Protein AF-A0A9Q1QSM4-F1 (afdb_monomer)

Radius of gyration: 19.06 Å; Cα contacts (8 Å, |Δi|>4): 298; chains: 1; bounding box: 47×52×55 Å

Solvent-accessible surface area (backbone atoms only — not comparable to full-atom values): 12865 Å² total; per-residue (Å²): 143,87,90,77,78,53,50,61,58,52,50,54,54,51,49,56,54,36,60,77,64,76,45,78,84,79,81,58,68,63,63,53,73,78,41,93,61,53,67,45,78,50,71,50,64,59,55,24,78,86,30,80,85,77,50,76,52,53,42,50,31,36,41,34,24,39,50,38,66,69,60,21,56,62,50,44,55,58,40,76,40,43,56,60,51,44,74,64,47,97,62,63,73,89,58,46,62,92,78,59,73,59,48,58,62,40,30,24,41,69,74,48,71,43,66,77,58,71,73,81,74,74,44,61,52,72,39,62,77,54,63,69,45,29,73,76,50,46,45,34,33,41,33,28,50,57,52,42,55,48,45,41,65,72,45,50,46,62,48,41,71,73,74,48,94,70,85,86,80,53,67,67,61,56,51,49,48,55,51,50,22,62,53,36,68,61,46,57,70,50,75,43,70,46,98,87,71,49,80,50,35,49,56,72,76,41,49,90,54,27,63,66,54,52,52,65,65,20,104

pLDDT: mean 81.02, std 12.75, range [33.75, 96.06]

Structure (mmCIF, N/CA/C/O backbone):
data_AF-A0A9Q1QSM4-F1
#
_entry.id   AF-A0A9Q1QSM4-F1
#
loop_
_atom_site.group_PDB
_atom_site.id
_atom_site.type_symbol
_atom_site.label_atom_id
_atom_site.label_alt_id
_atom_site.label_comp_id
_atom_site.label_asym_id
_atom_site.label_entity_id
_atom_site.label_seq_id
_atom_site.pdbx_PDB_ins_code
_atom_site.Cartn_x
_atom_site.Cartn_y
_atom_site.Cartn_z
_atom_site.occupancy
_atom_site.B_iso_or_equiv
_atom_site.auth_seq_id
_atom_site.auth_comp_id
_atom_site.auth_asym_id
_atom_site.auth_atom_id
_atom_site.pdbx_PDB_model_num
ATOM 1 N N . MET A 1 1 ? 12.222 35.326 17.009 1.00 33.75 1 MET A N 1
ATOM 2 C CA . MET A 1 1 ? 12.119 34.373 15.880 1.00 33.75 1 MET A CA 1
ATOM 3 C C . MET A 1 1 ? 12.080 32.956 16.426 1.00 33.75 1 MET A C 1
ATOM 5 O O . MET A 1 1 ? 13.125 32.443 16.785 1.00 33.75 1 MET A O 1
ATOM 9 N N . ASN A 1 2 ? 10.901 32.361 16.608 1.00 52.41 2 ASN A N 1
ATOM 10 C CA . ASN A 1 2 ? 10.740 30.919 16.843 1.00 52.41 2 ASN A CA 1
ATOM 11 C C . ASN A 1 2 ? 9.250 30.629 17.012 1.00 52.41 2 ASN A C 1
ATOM 13 O O . ASN A 1 2 ? 8.694 31.035 18.028 1.00 52.41 2 ASN A O 1
ATOM 17 N N . LYS A 1 3 ? 8.628 29.965 16.030 1.00 38.91 3 LYS A N 1
ATOM 18 C CA . LYS A 1 3 ? 7.393 29.162 16.154 1.00 38.91 3 LYS A CA 1
ATOM 19 C C . LYS A 1 3 ? 6.892 28.803 14.756 1.00 38.91 3 LYS A C 1
ATOM 21 O O . LYS A 1 3 ? 6.024 29.468 14.225 1.00 38.91 3 LYS A O 1
ATOM 26 N N . LEU A 1 4 ? 7.494 27.770 14.183 1.00 44.34 4 LEU A N 1
ATOM 27 C CA . LEU A 1 4 ? 6.869 26.769 13.316 1.00 44.34 4 LEU A CA 1
ATOM 28 C C . LEU A 1 4 ? 7.942 25.682 13.191 1.00 44.34 4 LEU A C 1
ATOM 30 O O . LEU A 1 4 ? 8.761 25.680 12.281 1.00 44.34 4 LEU A O 1
ATOM 34 N N . GLN A 1 5 ? 8.048 24.823 14.210 1.00 54.34 5 GLN A N 1
ATOM 35 C CA . GLN A 1 5 ? 8.772 23.568 14.005 1.00 54.34 5 GLN A CA 1
ATOM 36 C C . GLN A 1 5 ? 7.974 22.799 12.959 1.00 54.34 5 GLN A C 1
ATOM 38 O O . GLN A 1 5 ? 6.771 22.625 13.179 1.00 54.34 5 GLN A O 1
ATOM 43 N N . SER A 1 6 ? 8.624 22.397 11.862 1.00 69.38 6 SER A N 1
ATOM 44 C CA . SER A 1 6 ? 7.992 21.608 10.800 1.00 69.38 6 SER A CA 1
ATOM 45 C C . SER A 1 6 ? 7.212 20.446 11.410 1.00 69.38 6 SER A C 1
ATOM 47 O O . SER A 1 6 ? 7.608 19.886 12.444 1.00 69.38 6 SER A O 1
ATOM 49 N N . VAL A 1 7 ? 6.070 20.108 10.819 1.00 69.38 7 VAL A N 1
ATOM 50 C CA . VAL A 1 7 ? 5.182 19.064 11.342 1.00 69.38 7 VAL A CA 1
ATOM 51 C C . VAL A 1 7 ? 5.935 17.732 11.414 1.00 69.38 7 VAL A C 1
ATOM 53 O O . VAL A 1 7 ? 5.785 16.997 12.393 1.00 69.38 7 VAL A O 1
ATOM 56 N N . GLN A 1 8 ? 6.868 17.488 10.490 1.00 70.56 8 GLN A N 1
ATOM 57 C CA . GLN A 1 8 ? 7.801 16.363 10.565 1.00 70.56 8 GLN A CA 1
ATOM 58 C C . GLN A 1 8 ? 8.664 16.359 11.840 1.00 70.56 8 GLN A C 1
ATOM 60 O O . GLN A 1 8 ? 8.790 15.324 12.497 1.00 70.56 8 GLN A O 1
ATOM 65 N N . LEU A 1 9 ? 9.238 17.495 12.248 1.00 74.12 9 LEU A N 1
ATOM 66 C CA . LEU A 1 9 ? 10.033 17.564 13.479 1.00 74.12 9 LEU A CA 1
ATOM 67 C C . LEU A 1 9 ? 9.167 17.301 14.720 1.00 74.12 9 LEU A C 1
ATOM 69 O O . LEU A 1 9 ? 9.621 16.674 15.681 1.00 74.12 9 LEU A O 1
ATOM 73 N N . GLN A 1 10 ? 7.917 17.764 14.709 1.00 75.62 10 GLN A N 1
ATOM 74 C CA . GLN A 1 10 ? 6.966 17.485 15.784 1.00 75.62 10 GLN A CA 1
ATOM 75 C C . GLN A 1 10 ? 6.607 15.995 15.842 1.00 75.62 10 GLN A C 1
ATOM 77 O O . GLN A 1 10 ? 6.601 15.424 16.936 1.00 75.62 10 GLN A O 1
ATOM 82 N N . ALA A 1 11 ? 6.387 15.362 14.685 1.00 73.25 11 ALA A N 1
ATOM 83 C CA . ALA A 1 11 ? 6.141 13.929 14.572 1.00 73.25 11 ALA A CA 1
ATOM 84 C C . ALA A 1 11 ? 7.324 13.120 15.123 1.00 73.25 11 ALA A C 1
ATOM 86 O O . ALA A 1 11 ? 7.140 12.294 16.007 1.00 73.25 11 ALA A O 1
ATOM 87 N N . LEU A 1 12 ? 8.563 13.426 14.730 1.00 76.88 12 LEU A N 1
ATOM 88 C CA . LEU A 1 12 ? 9.749 12.723 15.242 1.00 76.88 12 LEU A CA 1
ATOM 89 C C . LEU A 1 12 ? 9.936 12.891 16.762 1.00 76.88 12 LEU A C 1
ATOM 91 O O . LEU A 1 12 ? 10.256 11.935 17.475 1.00 76.88 12 LEU A O 1
ATOM 95 N N . LYS A 1 13 ? 9.705 14.097 17.300 1.00 80.06 13 LYS A N 1
ATOM 96 C CA . LYS A 1 13 ? 9.809 14.359 18.749 1.00 80.06 13 LYS A CA 1
ATOM 97 C C . LYS A 1 13 ? 8.755 13.615 19.555 1.00 80.06 13 LYS A C 1
ATOM 99 O O . LYS A 1 13 ? 9.051 13.110 20.644 1.00 80.06 13 LYS A O 1
ATOM 104 N N . LYS A 1 14 ? 7.527 13.577 19.046 1.00 74.25 14 LYS A N 1
ATOM 105 C CA . LYS A 1 14 ? 6.436 12.819 19.649 1.00 74.25 14 LYS A CA 1
ATOM 106 C C . LYS A 1 14 ? 6.733 11.323 19.542 1.00 74.25 14 LYS A C 1
ATOM 108 O O . LYS A 1 14 ? 6.552 10.629 20.548 1.00 74.25 14 LYS A O 1
ATOM 113 N N . ARG A 1 15 ? 7.345 10.880 18.434 1.00 76.38 15 ARG A N 1
ATOM 114 C CA . ARG A 1 15 ? 7.781 9.499 18.232 1.00 76.38 15 ARG A CA 1
ATOM 115 C C . ARG A 1 15 ? 8.701 8.998 19.331 1.00 76.38 15 ARG A C 1
ATOM 117 O O . ARG A 1 15 ? 8.384 8.058 20.062 1.00 76.38 15 ARG A O 1
ATOM 124 N N . ARG A 1 16 ? 9.771 9.754 19.555 1.00 80.44 16 ARG A N 1
ATOM 125 C CA . ARG A 1 16 ? 10.704 9.537 20.663 1.00 80.44 16 ARG A CA 1
ATOM 126 C C . ARG A 1 16 ? 9.996 9.434 22.021 1.00 80.44 16 ARG A C 1
ATOM 128 O O . ARG A 1 16 ? 10.312 8.552 22.812 1.00 80.44 16 ARG A O 1
ATOM 135 N N . LYS A 1 17 ? 9.052 10.336 22.319 1.00 77.00 17 LYS A N 1
ATOM 136 C CA . LYS A 1 17 ? 8.387 10.390 23.635 1.00 77.00 17 LYS A CA 1
ATOM 137 C C . LYS A 1 17 ? 7.545 9.145 23.915 1.00 77.00 17 LYS A C 1
ATOM 139 O O . LYS A 1 17 ? 7.561 8.645 25.033 1.00 77.00 17 LYS A O 1
ATOM 144 N N . THR A 1 18 ? 6.803 8.666 22.928 1.00 72.56 18 THR A N 1
ATOM 145 C CA . THR A 1 18 ? 5.921 7.503 23.085 1.00 72.56 18 THR A CA 1
ATOM 146 C C . THR A 1 18 ? 6.710 6.204 23.241 1.00 72.56 18 THR A C 1
ATOM 148 O O . THR A 1 18 ? 6.343 5.384 24.080 1.00 72.56 18 THR A O 1
ATOM 151 N N . TRP A 1 19 ? 7.824 6.050 22.514 1.00 75.31 19 TRP A N 1
ATOM 152 C CA . TRP A 1 19 ? 8.723 4.903 22.684 1.00 75.31 19 TRP A CA 1
ATOM 153 C C . TRP A 1 19 ? 9.280 4.826 24.107 1.00 75.31 19 TRP A C 1
ATOM 155 O O . TRP A 1 19 ? 9.204 3.778 24.739 1.00 75.31 19 TRP A O 1
ATOM 165 N N . LEU A 1 20 ? 9.723 5.960 24.662 1.00 76.12 20 LEU A N 1
ATOM 166 C CA . LEU A 1 20 ? 10.207 6.041 26.048 1.00 76.12 20 LEU A CA 1
ATOM 167 C C . LEU A 1 20 ? 9.133 5.721 27.102 1.00 76.12 20 LEU A C 1
ATOM 169 O O . LEU A 1 20 ? 9.463 5.470 28.254 1.00 76.12 20 LEU A O 1
ATOM 173 N N . GLN A 1 21 ? 7.850 5.749 26.733 1.00 74.94 21 GLN A N 1
ATOM 174 C CA . GLN A 1 21 ? 6.732 5.453 27.631 1.00 74.94 21 GLN A CA 1
ATOM 175 C C . GLN A 1 21 ? 6.217 4.013 27.503 1.00 74.94 21 GLN A C 1
ATOM 177 O O . GLN A 1 21 ? 5.221 3.686 28.148 1.00 74.94 21 GLN A O 1
ATOM 182 N N . GLY A 1 22 ? 6.826 3.177 26.651 1.00 62.03 22 GLY A N 1
ATOM 183 C CA . GLY A 1 22 ? 6.362 1.807 26.395 1.00 62.03 22 GLY A CA 1
ATOM 184 C C . GLY A 1 22 ? 4.943 1.739 25.819 1.00 62.03 22 GLY A C 1
ATOM 185 O O . GLY A 1 22 ? 4.274 0.714 25.913 1.00 62.03 22 GLY A O 1
ATOM 186 N N . LYS A 1 23 ? 4.442 2.845 25.257 1.00 60.00 23 LYS A N 1
ATOM 187 C CA . LYS A 1 23 ? 3.101 2.909 24.673 1.00 60.00 23 LYS A CA 1
ATOM 188 C C . LYS A 1 23 ? 3.202 2.597 23.185 1.00 60.00 23 LYS A C 1
ATOM 190 O O . LYS A 1 23 ? 3.970 3.241 22.477 1.00 60.00 23 LYS A O 1
ATOM 195 N N . CYS A 1 24 ? 2.387 1.658 22.702 1.00 55.16 24 CYS A N 1
ATOM 196 C CA . CYS A 1 24 ? 2.164 1.512 21.265 1.00 55.16 24 CYS A CA 1
ATOM 197 C C . CYS A 1 24 ? 1.528 2.802 20.719 1.00 55.16 24 CYS A C 1
ATOM 199 O O . CYS A 1 24 ? 0.762 3.490 21.409 1.00 55.16 24 CYS A O 1
ATOM 201 N N . PHE A 1 25 ? 1.920 3.179 19.509 1.00 55.19 25 PHE A N 1
ATOM 202 C CA . PHE A 1 25 ? 1.822 4.533 18.994 1.00 55.19 25 PHE A CA 1
ATOM 203 C C . PHE A 1 25 ? 0.398 4.980 18.625 1.00 55.19 25 PHE A C 1
ATOM 205 O O . PHE A 1 25 ? 0.055 5.125 17.461 1.00 55.19 25 PHE A O 1
ATOM 212 N N . ARG A 1 26 ? -0.445 5.295 19.613 1.00 47.50 26 ARG A N 1
ATOM 213 C CA . ARG A 1 26 ? -1.882 5.574 19.398 1.00 47.50 26 ARG A CA 1
ATOM 214 C C . ARG A 1 26 ? -2.257 6.862 18.630 1.00 47.50 26 ARG A C 1
ATOM 216 O O . ARG A 1 26 ? -3.444 7.114 18.474 1.00 47.50 26 ARG A O 1
ATOM 223 N N . LYS A 1 27 ? -1.332 7.757 18.235 1.00 43.09 27 LYS A N 1
ATOM 224 C CA . LYS A 1 27 ? -1.711 9.154 17.871 1.00 43.09 27 LYS A CA 1
ATOM 225 C C . LYS A 1 27 ? -0.934 9.867 16.744 1.00 43.09 27 LYS A C 1
ATOM 227 O O . LYS A 1 27 ? -0.847 11.096 16.813 1.00 43.09 27 LYS A O 1
ATOM 232 N N . GLU A 1 28 ? -0.342 9.204 15.747 1.00 52.25 28 GLU A N 1
ATOM 233 C CA . GLU A 1 28 ? 0.562 9.926 14.814 1.00 52.25 28 GLU A CA 1
ATOM 234 C C . GLU A 1 28 ? 0.179 10.068 13.344 1.00 52.25 28 GLU A C 1
ATOM 236 O O . GLU A 1 28 ? 0.452 11.141 12.808 1.00 52.25 28 GLU A O 1
ATOM 241 N N . ARG A 1 29 ? -0.426 9.087 12.668 1.00 51.22 29 ARG A N 1
ATOM 242 C CA . ARG A 1 29 ? -0.333 9.121 11.200 1.00 51.22 29 ARG A CA 1
ATOM 243 C C . ARG A 1 29 ? -1.087 10.260 10.515 1.00 51.22 29 ARG A C 1
ATOM 245 O O . ARG A 1 29 ? -0.453 10.957 9.738 1.00 51.22 29 ARG A O 1
ATOM 252 N N . SER A 1 30 ? -2.327 10.586 10.883 1.00 42.81 30 SER A N 1
ATOM 253 C CA . SER A 1 30 ? -3.079 11.626 10.148 1.00 42.81 30 SER A CA 1
ATOM 254 C C . SER A 1 30 ? -2.501 13.042 10.183 1.00 42.81 30 SER A C 1
ATOM 256 O O . SER A 1 30 ? -2.865 13.861 9.349 1.00 42.81 30 SER A O 1
ATOM 258 N N . GLN A 1 31 ? -1.599 13.362 11.117 1.00 38.06 31 GLN A N 1
ATOM 259 C CA . GLN A 1 31 ? -1.037 14.714 11.208 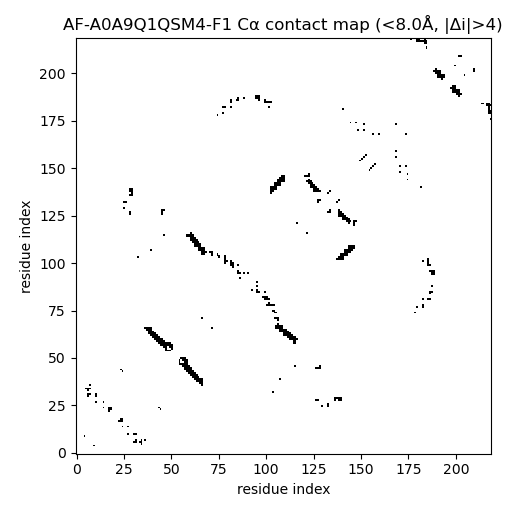1.00 38.06 31 GLN A CA 1
ATOM 260 C C . GLN A 1 31 ? 0.288 14.866 10.456 1.00 38.06 31 GLN A C 1
ATOM 262 O O . GLN A 1 31 ? 0.629 15.983 10.099 1.00 38.06 31 GLN A O 1
ATOM 267 N N . ALA A 1 32 ? 1.009 13.777 10.162 1.00 41.91 32 ALA A N 1
ATOM 268 C CA . ALA A 1 32 ? 2.269 13.833 9.412 1.00 41.91 32 ALA A CA 1
ATOM 269 C C . ALA A 1 32 ? 2.066 13.985 7.889 1.00 41.91 32 ALA A C 1
ATOM 271 O O . ALA A 1 32 ? 2.957 14.486 7.208 1.00 41.91 32 ALA A O 1
ATOM 272 N N . TYR A 1 33 ? 0.887 13.630 7.362 1.00 48.69 33 TYR A N 1
ATOM 273 C CA . TYR A 1 33 ? 0.547 13.840 5.946 1.00 48.69 33 TYR A CA 1
ATOM 274 C C . TYR A 1 33 ? 0.173 15.288 5.617 1.00 48.69 33 TYR A C 1
ATOM 276 O O . TYR A 1 33 ? 0.183 15.649 4.443 1.00 48.69 33 TYR A O 1
ATOM 284 N N . ALA A 1 34 ? -0.094 16.116 6.632 1.00 46.16 34 ALA A N 1
ATOM 285 C CA . ALA A 1 34 ? -0.406 17.535 6.474 1.00 46.16 34 ALA A CA 1
ATOM 286 C C . ALA A 1 34 ? 0.836 18.421 6.238 1.00 46.16 34 ALA A C 1
ATOM 288 O O . ALA A 1 34 ? 0.702 19.641 6.225 1.00 46.16 34 ALA A O 1
ATOM 289 N N . ASP A 1 35 ? 2.033 17.837 6.087 1.00 54.78 35 ASP A N 1
ATOM 290 C CA . ASP A 1 35 ? 3.266 18.589 5.826 1.00 54.78 35 ASP A CA 1
ATOM 291 C C . ASP A 1 35 ? 3.726 18.454 4.369 1.00 54.78 35 ASP A C 1
ATOM 293 O O . ASP A 1 35 ? 3.746 17.353 3.798 1.00 54.78 35 ASP A O 1
ATOM 297 N N . ASP A 1 36 ? 4.221 19.567 3.830 1.00 63.53 36 ASP 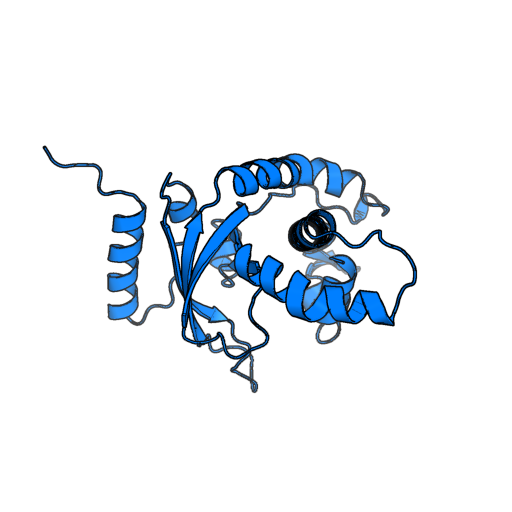A N 1
ATOM 298 C CA . ASP A 1 36 ? 4.961 19.688 2.564 1.00 63.53 36 ASP A CA 1
ATOM 299 C C . ASP A 1 36 ? 6.390 19.122 2.656 1.00 63.53 36 ASP A C 1
ATOM 301 O O . ASP A 1 36 ? 7.291 19.494 1.900 1.00 63.53 36 ASP A O 1
ATOM 305 N N . SER A 1 37 ? 6.637 18.212 3.605 1.00 76.38 37 SER A N 1
ATOM 306 C CA . SER A 1 37 ? 7.961 17.625 3.734 1.00 76.38 37 SER A CA 1
ATOM 307 C C . SER A 1 37 ? 8.275 16.728 2.544 1.00 76.38 37 SER A C 1
ATOM 309 O O . SER A 1 37 ? 7.525 15.805 2.214 1.00 76.38 37 SER A O 1
ATOM 311 N N . LYS A 1 38 ? 9.448 16.979 1.958 1.00 84.25 38 LYS A N 1
ATOM 312 C CA . LYS A 1 38 ? 10.056 16.137 0.927 1.00 84.25 38 LYS A CA 1
ATOM 313 C C . LYS A 1 38 ? 10.531 14.794 1.468 1.00 84.25 38 LYS A C 1
ATOM 315 O O . LYS A 1 38 ? 10.718 13.880 0.679 1.00 84.25 38 LYS A O 1
ATOM 320 N N . LEU A 1 39 ? 10.770 14.672 2.773 1.00 85.75 39 LEU A N 1
ATOM 321 C CA . LEU A 1 39 ? 11.231 13.431 3.389 1.00 85.75 39 LEU A CA 1
ATOM 322 C C . LEU A 1 39 ? 10.041 12.709 4.024 1.00 85.75 39 LEU A C 1
ATOM 324 O O . LEU A 1 39 ? 9.405 13.255 4.926 1.00 85.75 39 LEU A O 1
ATOM 328 N N . ASP A 1 40 ? 9.790 11.475 3.610 1.00 86.19 40 ASP A N 1
ATOM 329 C CA . ASP A 1 40 ? 8.815 10.583 4.228 1.00 86.19 40 ASP A CA 1
ATOM 330 C C . ASP A 1 40 ? 9.523 9.612 5.179 1.00 86.19 40 ASP A C 1
ATOM 332 O O . ASP A 1 40 ? 10.572 9.051 4.852 1.00 86.19 40 ASP A O 1
ATOM 336 N N . VAL A 1 41 ? 8.984 9.476 6.393 1.00 86.50 41 VAL A N 1
ATOM 337 C CA . VAL A 1 41 ? 9.582 8.667 7.462 1.00 86.50 41 VAL A CA 1
ATOM 338 C C . VAL A 1 41 ? 8.496 7.860 8.164 1.00 86.50 41 VAL A C 1
ATOM 340 O O . VAL A 1 41 ? 7.808 8.338 9.077 1.00 86.50 41 VAL A O 1
ATOM 343 N N . THR A 1 42 ? 8.408 6.589 7.799 1.00 86.44 42 THR A N 1
ATOM 344 C CA . THR A 1 42 ? 7.661 5.578 8.546 1.00 86.44 42 THR A CA 1
ATOM 345 C C . THR A 1 42 ? 8.641 4.828 9.433 1.00 86.44 42 THR A C 1
ATOM 347 O O . THR A 1 42 ? 9.657 4.344 8.967 1.00 86.44 42 THR A O 1
ATOM 350 N N . ILE A 1 43 ? 8.393 4.787 10.741 1.00 85.69 43 ILE A N 1
ATOM 351 C CA . ILE A 1 43 ? 9.221 4.015 11.675 1.00 85.69 43 ILE A CA 1
ATOM 352 C C . ILE A 1 43 ? 8.407 3.671 12.916 1.00 85.69 43 ILE A C 1
ATOM 354 O O . ILE A 1 43 ? 7.718 4.547 13.449 1.00 85.69 43 ILE A O 1
ATOM 358 N N . GLY A 1 44 ? 8.462 2.423 13.363 1.00 85.00 44 GLY A N 1
ATOM 359 C CA . GLY A 1 44 ? 7.719 1.940 14.525 1.00 85.00 44 GLY A CA 1
ATOM 360 C C . GLY A 1 44 ? 7.297 0.478 14.392 1.00 85.00 44 GLY A C 1
ATOM 361 O O . GLY A 1 44 ? 7.644 -0.162 13.406 1.00 85.00 44 GLY A O 1
ATOM 362 N N . PRO A 1 45 ? 6.582 -0.051 15.397 1.00 86.00 45 PRO A N 1
ATOM 363 C CA . PRO A 1 45 ? 5.998 -1.378 15.327 1.00 86.00 45 PRO A CA 1
ATOM 364 C C . PRO A 1 45 ? 4.650 -1.328 14.598 1.00 86.00 45 PRO A C 1
ATOM 366 O O . PRO A 1 45 ? 3.751 -0.614 15.059 1.00 86.00 45 PRO A O 1
ATOM 369 N N . TYR A 1 46 ? 4.511 -2.059 13.493 1.00 80.12 46 TYR A N 1
ATOM 370 C CA . TYR A 1 46 ? 3.317 -1.988 12.641 1.00 80.12 46 TYR A CA 1
ATOM 371 C C . TYR A 1 46 ? 2.736 -3.359 12.298 1.00 80.12 46 TYR A C 1
ATOM 373 O O . TYR A 1 46 ? 1.622 -3.660 12.736 1.00 80.12 46 TYR A O 1
ATOM 381 N N . GLU A 1 47 ? 3.480 -4.175 11.561 1.00 81.00 47 GLU A N 1
ATOM 382 C CA . GLU A 1 47 ? 2.992 -5.450 11.036 1.00 81.00 47 GLU A CA 1
ATOM 383 C C . GLU A 1 47 ? 3.093 -6.581 12.053 1.00 81.00 47 GLU A C 1
ATOM 385 O O . GLU A 1 47 ? 4.009 -6.598 12.872 1.00 81.00 47 GLU A O 1
ATOM 390 N N . THR A 1 48 ? 2.153 -7.527 12.022 1.00 79.62 48 THR A N 1
ATOM 391 C CA . THR A 1 48 ? 2.092 -8.645 12.981 1.00 79.62 48 THR A CA 1
ATOM 392 C C . THR A 1 48 ? 2.403 -10.012 12.366 1.00 79.62 48 THR A C 1
ATOM 394 O O . THR A 1 48 ? 2.273 -11.025 13.050 1.00 79.62 48 THR A O 1
ATOM 397 N N . TYR A 1 49 ? 2.852 -10.058 11.106 1.00 78.75 49 TYR A N 1
ATOM 398 C CA . TYR A 1 49 ? 3.074 -11.303 10.356 1.00 78.75 49 TYR A CA 1
ATOM 399 C C . TYR A 1 49 ? 4.129 -12.230 10.980 1.00 78.75 49 TYR A C 1
ATOM 401 O O . TYR A 1 49 ? 4.017 -13.448 10.878 1.00 78.75 49 TYR A O 1
ATOM 409 N N . GLU A 1 50 ? 5.137 -11.676 11.659 1.00 82.62 50 GLU A N 1
ATOM 410 C CA . GLU A 1 50 ? 6.166 -12.472 12.349 1.00 82.62 50 GLU A CA 1
ATOM 411 C C . GLU A 1 50 ? 5.628 -13.178 13.613 1.00 82.62 50 GLU A C 1
ATOM 413 O O . GLU A 1 50 ? 6.229 -14.146 14.084 1.00 82.62 50 GLU A O 1
ATOM 418 N N . ASP A 1 51 ? 4.483 -12.752 14.162 1.00 80.56 51 ASP A N 1
ATOM 419 C CA . ASP A 1 51 ? 3.782 -13.489 15.219 1.00 80.56 51 ASP A CA 1
ATOM 420 C C . ASP A 1 51 ? 2.945 -14.622 14.610 1.00 80.56 51 ASP A C 1
ATOM 422 O O . ASP A 1 51 ? 1.720 -14.552 14.525 1.00 80.56 51 ASP A O 1
ATOM 426 N N . ALA A 1 52 ? 3.624 -15.700 14.220 1.00 78.88 52 ALA A N 1
ATOM 427 C CA . ALA A 1 52 ? 3.007 -16.878 13.608 1.00 78.88 52 ALA A CA 1
ATOM 428 C C . ALA A 1 52 ? 2.069 -17.672 14.544 1.00 78.88 52 ALA A C 1
ATOM 430 O O . ALA A 1 52 ? 1.453 -18.643 14.107 1.00 78.88 52 ALA A O 1
ATOM 431 N N . LEU A 1 53 ? 1.980 -17.313 15.831 1.00 80.00 53 LEU A N 1
ATOM 432 C CA . LEU A 1 53 ? 1.101 -17.988 16.788 1.00 80.00 53 LEU A CA 1
ATOM 433 C C . LEU A 1 53 ? -0.275 -17.333 16.841 1.00 80.00 53 LEU A C 1
ATOM 435 O O . LEU A 1 53 ? -1.286 -18.019 16.712 1.00 80.00 53 LEU A O 1
ATOM 439 N N . PHE A 1 54 ? -0.312 -16.019 17.065 1.00 75.06 54 PHE A N 1
ATOM 440 C CA . PHE A 1 54 ? -1.568 -15.299 17.288 1.00 75.06 54 PHE A CA 1
ATOM 441 C C . PHE A 1 54 ? -1.745 -14.065 16.400 1.00 75.06 54 PHE A C 1
ATOM 443 O O . PHE A 1 54 ? -2.836 -13.500 16.378 1.00 75.06 54 PHE A O 1
ATOM 450 N N . GLY A 1 55 ? -0.701 -13.608 15.704 1.00 72.00 55 GLY A N 1
ATOM 451 C CA . GLY A 1 55 ? -0.749 -12.384 14.902 1.00 72.00 55 GLY A CA 1
ATOM 452 C C . GLY A 1 55 ? -1.014 -11.119 15.728 1.00 72.00 55 GLY A C 1
ATOM 453 O O . GLY A 1 55 ? -1.571 -10.149 15.215 1.00 72.00 55 GLY A O 1
ATOM 454 N N . PHE A 1 56 ? -0.668 -11.111 17.020 1.00 71.69 56 PHE A N 1
ATOM 455 C CA . PHE A 1 56 ? -0.961 -10.006 17.940 1.00 71.69 56 PHE A CA 1
ATOM 456 C C . PHE A 1 56 ? 0.217 -9.054 18.134 1.00 71.69 56 PHE A C 1
ATOM 458 O O . PHE A 1 56 ? 0.016 -7.887 18.492 1.00 71.69 56 PHE A O 1
ATOM 465 N N . LYS A 1 57 ? 1.452 -9.548 18.018 1.00 79.62 57 LYS A N 1
ATOM 466 C CA . LYS A 1 57 ? 2.654 -8.756 18.303 1.00 79.62 57 LYS A CA 1
ATOM 467 C C . LYS A 1 57 ? 3.159 -8.085 17.038 1.00 79.62 57 LYS A C 1
ATOM 469 O O . LYS A 1 57 ? 3.474 -8.753 16.068 1.00 79.62 57 LYS A O 1
ATOM 474 N N . ALA A 1 58 ? 3.251 -6.758 17.089 1.00 81.94 58 ALA A N 1
ATOM 475 C CA . ALA A 1 58 ? 3.772 -5.969 15.987 1.00 81.94 58 ALA A CA 1
ATOM 476 C C . ALA A 1 58 ? 5.310 -5.938 15.984 1.00 81.94 58 ALA A C 1
ATOM 478 O O . ALA A 1 58 ? 5.931 -5.759 17.039 1.00 81.94 58 ALA A O 1
ATOM 479 N N . THR A 1 59 ? 5.906 -6.043 14.802 1.00 85.81 59 THR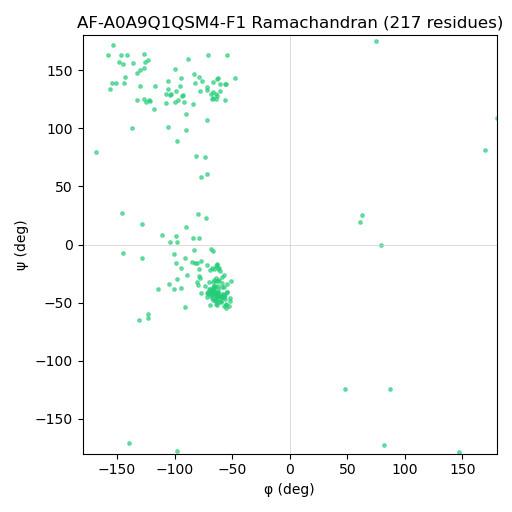 A N 1
ATOM 480 C CA . THR A 1 59 ? 7.350 -6.003 14.550 1.00 85.81 59 THR A CA 1
ATOM 481 C C . THR A 1 59 ? 7.785 -4.594 14.182 1.00 85.81 59 THR A C 1
ATOM 483 O O . THR A 1 59 ? 7.063 -3.852 13.518 1.00 85.81 59 THR A O 1
ATOM 486 N N . PHE A 1 60 ? 8.974 -4.199 14.642 1.00 88.94 60 PHE A N 1
ATOM 487 C CA . PHE A 1 60 ? 9.558 -2.913 14.283 1.00 88.94 60 PHE A CA 1
ATOM 488 C C . PHE A 1 60 ? 10.032 -2.901 12.836 1.00 88.94 60 PHE A C 1
ATOM 490 O O . PHE A 1 60 ? 10.802 -3.763 12.421 1.00 88.94 60 PHE A O 1
ATOM 497 N N . GLU A 1 61 ? 9.678 -1.836 12.135 1.00 88.19 61 GLU A N 1
ATOM 498 C CA . GLU A 1 61 ? 10.138 -1.545 10.786 1.00 88.19 61 GLU A CA 1
ATOM 499 C C . GLU A 1 61 ? 10.404 -0.047 10.606 1.00 88.19 61 GLU A C 1
ATOM 501 O O . GLU A 1 61 ? 9.980 0.802 11.406 1.00 88.19 61 GLU A O 1
ATOM 506 N N . ALA A 1 62 ? 11.151 0.276 9.557 1.00 90.19 62 ALA A N 1
ATOM 507 C CA . ALA A 1 62 ? 11.427 1.633 9.131 1.00 90.19 62 ALA A CA 1
ATOM 508 C C . ALA A 1 62 ? 11.477 1.718 7.606 1.00 90.19 62 ALA A C 1
ATOM 510 O O . ALA A 1 62 ? 12.118 0.892 6.966 1.00 90.19 62 ALA A O 1
ATOM 511 N N . PHE A 1 63 ? 10.894 2.781 7.059 1.00 90.69 63 PHE A N 1
ATOM 512 C CA . PHE A 1 63 ? 11.001 3.211 5.672 1.00 90.69 63 PHE A CA 1
ATOM 513 C C . PHE A 1 63 ? 11.297 4.708 5.650 1.00 90.69 63 PHE A C 1
ATOM 515 O O . PHE A 1 63 ? 10.572 5.517 6.238 1.00 90.69 63 PHE A O 1
ATOM 522 N N . ILE A 1 64 ? 12.381 5.074 4.978 1.00 91.69 64 ILE A N 1
ATOM 523 C CA . ILE A 1 64 ? 12.831 6.450 4.801 1.00 91.69 64 ILE A CA 1
ATOM 524 C C . ILE A 1 64 ? 12.965 6.684 3.305 1.00 91.69 64 ILE A C 1
ATOM 526 O O . ILE A 1 64 ? 13.714 5.975 2.630 1.00 91.69 64 ILE A O 1
ATOM 530 N N . GLY A 1 65 ? 12.267 7.685 2.782 1.00 92.50 65 GLY A N 1
ATOM 531 C CA . GLY A 1 65 ? 12.304 7.997 1.358 1.00 92.50 65 GLY A CA 1
ATOM 532 C C . GLY A 1 65 ? 12.011 9.454 1.046 1.00 92.50 65 GLY A C 1
ATOM 533 O O . GLY A 1 65 ? 11.642 10.237 1.920 1.00 92.50 65 GLY A O 1
ATOM 534 N N . VAL A 1 66 ? 12.202 9.825 -0.215 1.00 93.06 66 VAL A N 1
ATOM 535 C CA . VAL A 1 66 ? 11.923 11.174 -0.722 1.00 93.06 66 VAL A CA 1
ATOM 536 C C . VAL A 1 66 ? 10.621 11.153 -1.507 1.00 93.06 66 VAL A C 1
ATOM 538 O O . VAL A 1 66 ? 10.457 10.314 -2.387 1.00 93.06 66 VAL A O 1
ATOM 541 N N . ARG A 1 67 ? 9.706 12.074 -1.207 1.00 90.50 67 ARG A N 1
ATOM 542 C CA . ARG A 1 67 ? 8.418 12.205 -1.892 1.00 90.50 67 ARG A CA 1
ATOM 543 C C . ARG A 1 67 ? 8.615 12.584 -3.361 1.00 90.50 67 ARG A C 1
ATOM 545 O O . ARG A 1 67 ? 9.311 13.551 -3.665 1.00 90.50 67 ARG A O 1
ATOM 552 N N . ASP A 1 68 ? 7.971 11.840 -4.255 1.00 90.12 68 ASP A N 1
ATOM 553 C CA . ASP A 1 68 ? 7.801 12.198 -5.664 1.00 90.12 68 ASP A CA 1
ATOM 554 C C . ASP A 1 68 ? 6.496 12.994 -5.788 1.00 90.12 68 ASP A C 1
ATOM 556 O O . ASP A 1 68 ? 5.401 12.427 -5.788 1.00 90.12 68 ASP A O 1
ATOM 560 N N . ASP A 1 69 ? 6.608 14.324 -5.833 1.00 87.94 69 ASP A N 1
ATOM 561 C CA . ASP A 1 69 ? 5.449 15.222 -5.882 1.00 87.94 69 ASP A CA 1
ATOM 562 C C . ASP A 1 69 ? 4.609 15.013 -7.152 1.00 87.94 69 ASP A C 1
ATOM 564 O O . ASP A 1 69 ? 3.381 15.094 -7.097 1.00 87.94 69 ASP A O 1
ATOM 568 N N . LYS A 1 70 ? 5.251 14.706 -8.289 1.00 86.12 70 LYS A N 1
ATOM 569 C CA . LYS A 1 70 ? 4.558 14.508 -9.568 1.00 86.12 70 LYS A CA 1
ATOM 570 C C . LYS A 1 70 ? 3.730 13.230 -9.526 1.00 86.12 70 LYS A C 1
ATOM 572 O O . LYS A 1 70 ? 2.535 13.280 -9.809 1.00 86.12 70 LYS A O 1
ATOM 577 N N . ALA A 1 71 ? 4.351 12.115 -9.144 1.00 83.25 71 ALA A N 1
ATOM 578 C CA . ALA A 1 71 ? 3.651 10.841 -9.040 1.00 83.25 71 ALA A CA 1
ATOM 579 C C . ALA A 1 71 ? 2.551 10.919 -7.972 1.00 83.25 71 ALA A C 1
ATOM 581 O O . ALA A 1 71 ? 1.407 10.577 -8.244 1.00 83.25 71 ALA A O 1
ATOM 582 N N . THR A 1 72 ? 2.847 11.492 -6.801 1.00 86.12 72 THR A N 1
ATOM 583 C CA . THR A 1 72 ? 1.851 11.693 -5.733 1.00 86.12 72 THR A CA 1
ATOM 584 C C . THR A 1 72 ? 0.634 12.491 -6.216 1.00 86.12 72 THR A C 1
ATOM 586 O O . THR A 1 72 ? -0.500 12.112 -5.923 1.00 86.12 72 THR A O 1
ATOM 589 N N . ALA A 1 73 ? 0.836 13.566 -6.986 1.00 84.25 73 ALA A N 1
ATOM 590 C CA . ALA A 1 73 ? -0.262 14.364 -7.531 1.00 84.25 73 ALA A CA 1
ATOM 591 C C . ALA A 1 73 ? -1.121 13.587 -8.542 1.00 84.25 73 ALA A C 1
ATOM 593 O O . ALA A 1 73 ? -2.343 13.722 -8.525 1.00 84.25 73 ALA A O 1
ATOM 594 N N . GLN A 1 74 ? -0.504 12.756 -9.388 1.00 78.19 74 GLN A N 1
ATOM 595 C CA . GLN A 1 74 ? -1.234 11.893 -10.322 1.00 78.19 74 GLN A CA 1
ATOM 596 C C . GLN A 1 74 ? -2.121 10.889 -9.577 1.00 78.19 74 GLN A C 1
ATOM 598 O O . GLN A 1 74 ? -3.255 10.661 -9.986 1.00 78.19 74 GLN A O 1
ATOM 603 N N . LEU A 1 75 ? -1.650 10.346 -8.451 1.00 77.31 75 LEU A N 1
ATOM 604 C CA . LEU A 1 75 ? -2.409 9.339 -7.699 1.00 77.31 75 LEU A CA 1
ATOM 605 C C . LEU A 1 75 ? -3.523 9.945 -6.859 1.00 77.31 75 LEU A C 1
ATOM 607 O O . LEU A 1 75 ? -4.557 9.314 -6.648 1.00 77.31 75 LEU A O 1
ATOM 611 N N . LYS A 1 76 ? -3.345 11.193 -6.413 1.00 79.19 76 LYS A N 1
ATOM 612 C CA . LYS A 1 76 ? -4.398 11.932 -5.717 1.00 79.19 76 LYS A CA 1
ATOM 613 C C . LYS A 1 76 ? -5.685 11.989 -6.549 1.00 79.19 76 LYS A C 1
ATOM 615 O O . LYS A 1 76 ? -6.763 11.911 -5.972 1.00 79.19 76 LYS A O 1
ATOM 620 N N . LEU A 1 77 ? -5.575 12.058 -7.879 1.00 80.69 77 LEU A N 1
ATOM 621 C CA . LEU A 1 77 ? -6.728 12.035 -8.780 1.00 80.69 77 LEU A CA 1
ATOM 622 C C . LEU A 1 77 ? -7.587 10.774 -8.580 1.00 80.69 77 LEU A C 1
ATOM 624 O O . LEU A 1 77 ? -8.803 10.884 -8.478 1.00 80.69 77 LEU A O 1
ATOM 628 N N . LEU A 1 78 ? -6.971 9.591 -8.473 1.00 77.50 78 LEU A N 1
ATOM 629 C CA . LEU A 1 78 ? -7.692 8.332 -8.236 1.00 77.50 78 LEU A CA 1
ATOM 630 C C . LEU A 1 78 ? -8.394 8.341 -6.873 1.00 77.50 78 LEU A C 1
ATOM 632 O O . LEU A 1 78 ? -9.574 8.001 -6.783 1.00 77.50 78 LEU A O 1
ATOM 636 N N . GLY A 1 79 ? -7.698 8.819 -5.837 1.00 78.00 79 GLY A N 1
ATOM 637 C CA . GLY A 1 79 ? -8.271 9.002 -4.503 1.00 78.00 79 GLY A CA 1
ATOM 638 C C . GLY A 1 79 ? -9.494 9.929 -4.501 1.00 78.00 79 GLY A C 1
ATOM 639 O O . GLY A 1 79 ? -10.530 9.596 -3.927 1.00 78.00 79 GLY A O 1
ATOM 640 N N . ASP A 1 80 ? -9.411 11.063 -5.201 1.00 82.81 80 ASP A N 1
ATOM 641 C CA . ASP A 1 80 ? -10.502 12.042 -5.311 1.00 82.81 80 ASP A CA 1
ATOM 642 C C . ASP A 1 80 ? -11.745 11.466 -6.036 1.00 82.81 80 ASP A C 1
ATOM 644 O O . ASP A 1 80 ? -12.850 11.994 -5.889 1.00 82.81 80 ASP A O 1
ATOM 648 N N . HIS A 1 81 ? -11.594 10.366 -6.785 1.00 88.12 81 HIS A N 1
ATOM 649 C CA . HIS A 1 81 ? -12.668 9.707 -7.532 1.00 88.12 81 HIS A CA 1
ATOM 650 C C . HIS A 1 81 ? -13.199 8.408 -6.899 1.00 88.12 81 HIS A C 1
ATOM 652 O O . HIS A 1 81 ? -14.128 7.820 -7.460 1.00 88.12 81 HIS A O 1
ATOM 658 N N . LEU A 1 82 ? -12.716 7.981 -5.722 1.00 86.44 82 LEU A N 1
ATOM 659 C CA . LEU A 1 82 ? -13.160 6.721 -5.094 1.00 86.44 82 LEU A CA 1
ATOM 660 C C . LEU A 1 82 ? -14.679 6.623 -4.922 1.00 86.44 82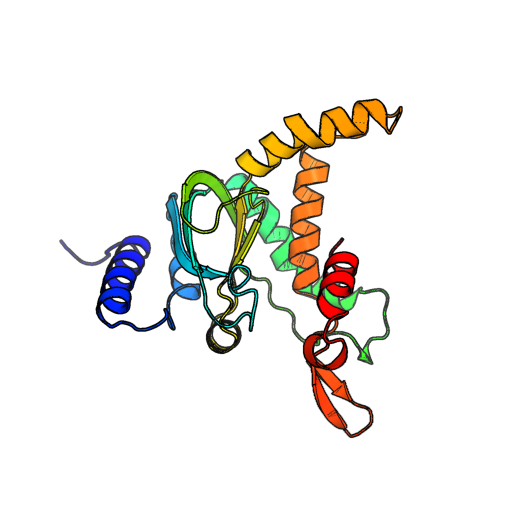 LEU A C 1
ATOM 662 O O . LEU A 1 82 ? -15.264 5.581 -5.198 1.00 86.44 82 LEU A O 1
ATOM 666 N N . GLN A 1 83 ? -15.347 7.711 -4.530 1.00 89.25 83 GLN A N 1
ATOM 667 C CA . GLN A 1 83 ? -16.803 7.701 -4.355 1.00 89.25 83 GLN A CA 1
ATOM 668 C C . GLN A 1 83 ? -17.559 7.441 -5.662 1.00 89.25 83 GLN A C 1
ATOM 670 O O . GLN A 1 83 ? -18.651 6.868 -5.648 1.00 89.25 83 GLN A O 1
ATOM 675 N N . VAL A 1 84 ? -16.999 7.877 -6.792 1.00 92.00 84 VAL A N 1
ATOM 676 C CA . VAL A 1 84 ? -17.560 7.590 -8.114 1.00 92.00 84 VAL A CA 1
ATOM 677 C C . VAL A 1 84 ? -17.344 6.118 -8.451 1.00 92.00 84 VAL A C 1
ATOM 679 O O . VAL A 1 84 ? -18.279 5.483 -8.935 1.00 92.00 84 VAL A O 1
ATOM 682 N N . LEU A 1 85 ? -16.164 5.567 -8.156 1.00 91.38 85 LEU A N 1
ATOM 683 C CA . LEU A 1 85 ? -15.863 4.151 -8.372 1.00 91.38 85 LEU A CA 1
ATOM 684 C C . LEU A 1 85 ? -16.793 3.246 -7.550 1.00 91.38 85 LEU A C 1
ATOM 686 O O . LEU A 1 85 ? -17.457 2.397 -8.137 1.00 91.38 85 LEU A O 1
ATOM 690 N N . GLU A 1 86 ? -16.953 3.505 -6.248 1.00 91.25 86 GLU A N 1
ATOM 691 C CA . GLU A 1 86 ? -17.863 2.764 -5.354 1.00 91.25 86 GLU A CA 1
ATOM 692 C C . GLU A 1 86 ? -19.289 2.693 -5.921 1.00 91.25 86 GLU A C 1
ATOM 694 O O . GLU A 1 86 ? -19.899 1.629 -6.029 1.00 91.25 86 GLU A O 1
ATOM 699 N N . LYS A 1 87 ? -19.823 3.839 -6.359 1.00 93.00 87 LYS A N 1
ATOM 700 C CA . LYS A 1 87 ? -21.186 3.926 -6.903 1.00 93.00 87 LYS A CA 1
ATOM 701 C C . LYS A 1 87 ? -21.358 3.129 -8.196 1.00 93.00 87 LYS A C 1
ATOM 703 O O . LYS A 1 87 ? -22.463 2.652 -8.465 1.00 93.00 87 LYS A O 1
ATOM 708 N N . ASN A 1 88 ? -20.289 2.967 -8.973 1.00 94.56 88 ASN A N 1
ATOM 709 C CA . ASN A 1 88 ? -20.289 2.258 -10.251 1.00 94.56 88 ASN A CA 1
ATOM 710 C C . ASN A 1 88 ? -19.788 0.809 -10.148 1.00 94.56 88 ASN A C 1
ATOM 712 O O . ASN A 1 88 ? -19.670 0.152 -11.181 1.00 94.56 88 ASN A O 1
ATOM 716 N N . LEU A 1 89 ? -19.548 0.286 -8.938 1.00 94.75 89 LEU A N 1
ATOM 717 C CA . LEU A 1 89 ? -19.229 -1.129 -8.764 1.00 94.75 89 LEU A CA 1
ATOM 718 C C . LEU A 1 89 ? -20.333 -2.010 -9.384 1.00 94.75 89 LEU A C 1
ATOM 720 O O . LEU A 1 89 ? -21.523 -1.695 -9.215 1.00 94.75 89 LEU A O 1
ATOM 724 N N . PRO A 1 90 ? -19.968 -3.103 -10.085 1.00 95.19 90 PRO A N 1
ATOM 725 C CA . PRO A 1 90 ? -20.896 -3.989 -10.790 1.00 95.19 90 PRO A CA 1
ATOM 726 C C . PRO A 1 90 ? -21.619 -4.932 -9.814 1.00 95.19 90 PRO A C 1
ATOM 728 O O . PRO A 1 90 ? -21.529 -6.153 -9.900 1.00 95.19 90 PRO A O 1
ATOM 731 N N . MET A 1 91 ? -22.326 -4.347 -8.851 1.00 93.69 91 MET A N 1
ATOM 732 C CA . MET A 1 91 ? -23.050 -5.034 -7.788 1.00 93.69 91 MET A CA 1
ATOM 733 C C . MET A 1 91 ? -24.312 -4.262 -7.407 1.00 93.69 91 MET A C 1
ATOM 735 O O . MET A 1 91 ? -24.444 -3.067 -7.700 1.00 93.69 91 MET A O 1
ATOM 739 N N . ASP A 1 92 ? -25.228 -4.933 -6.714 1.00 92.88 92 ASP A N 1
ATOM 740 C CA . ASP A 1 92 ? -26.451 -4.297 -6.240 1.00 92.88 92 ASP A CA 1
ATOM 741 C C . ASP A 1 92 ? -26.150 -3.178 -5.241 1.00 92.88 92 ASP A C 1
ATOM 743 O O . ASP A 1 92 ? -25.276 -3.287 -4.379 1.00 92.88 92 ASP A O 1
ATOM 747 N N . ASN A 1 93 ? -26.932 -2.099 -5.319 1.00 91.44 93 ASN A N 1
ATOM 748 C CA . ASN A 1 93 ? -26.732 -0.911 -4.487 1.00 91.44 93 ASN A CA 1
ATOM 749 C C . ASN A 1 93 ? -26.839 -1.193 -2.981 1.00 91.44 93 ASN A C 1
ATOM 751 O O . ASN A 1 93 ? -26.271 -0.447 -2.195 1.00 91.44 93 ASN A O 1
ATOM 755 N N . ILE A 1 94 ? -27.529 -2.267 -2.582 1.00 88.50 94 ILE A N 1
ATOM 756 C CA . ILE A 1 94 ? -27.662 -2.675 -1.175 1.00 88.50 94 ILE A CA 1
ATOM 757 C C . ILE A 1 94 ? -26.335 -3.111 -0.541 1.00 88.50 94 ILE A C 1
ATOM 759 O O . ILE A 1 94 ? -26.225 -3.132 0.681 1.00 88.50 94 ILE A O 1
ATOM 763 N N . TYR A 1 95 ? -25.349 -3.482 -1.359 1.00 88.69 95 TYR A N 1
ATOM 764 C CA . TYR A 1 95 ? -24.037 -3.930 -0.901 1.00 88.69 95 TYR A CA 1
ATOM 765 C C . TYR A 1 95 ? -22.968 -2.835 -1.001 1.00 88.69 95 TYR A C 1
ATOM 767 O O . TYR A 1 95 ? -21.854 -3.035 -0.522 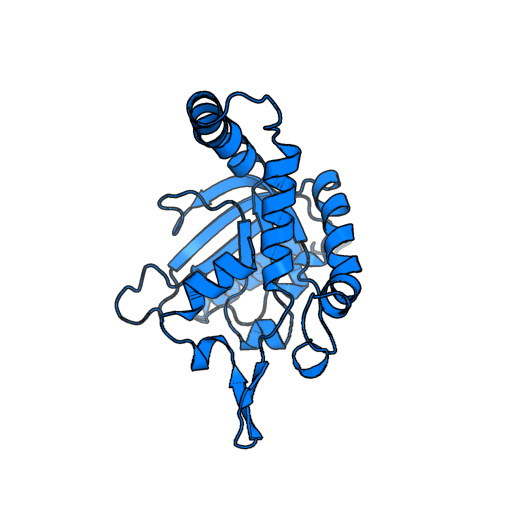1.00 88.69 95 TYR A O 1
ATOM 775 N N . LYS A 1 96 ? -23.291 -1.700 -1.631 1.00 90.38 96 LYS A N 1
ATOM 776 C CA . LYS A 1 96 ? -22.368 -0.576 -1.795 1.00 90.38 96 LYS A CA 1
ATOM 777 C C . LYS A 1 96 ? -22.290 0.239 -0.510 1.00 90.38 96 LYS A C 1
ATOM 779 O O . LYS A 1 96 ? -23.291 0.442 0.178 1.00 90.38 96 LYS A O 1
ATOM 784 N N . SER A 1 97 ? -21.102 0.739 -0.218 1.00 85.56 97 SER A N 1
ATOM 785 C CA . SER A 1 97 ? -20.855 1.676 0.870 1.00 85.56 97 SER A CA 1
ATOM 786 C C . SER A 1 97 ? -21.421 3.055 0.521 1.00 85.56 97 SER A C 1
ATOM 788 O O . SER A 1 97 ? -21.242 3.555 -0.591 1.00 85.56 97 SER A O 1
ATOM 790 N N . GLU A 1 98 ? -22.109 3.688 1.475 1.00 83.81 98 GLU A N 1
ATOM 791 C CA . GLU A 1 98 ? -22.681 5.030 1.280 1.00 83.81 98 GLU A CA 1
ATOM 792 C C . GLU A 1 98 ? -21.582 6.090 1.126 1.00 83.81 98 GLU A C 1
ATOM 794 O O . GLU A 1 98 ? -21.593 6.853 0.157 1.00 83.81 98 GLU A O 1
ATOM 799 N N . ASP A 1 99 ? -20.600 6.061 2.031 1.00 81.94 99 ASP A N 1
ATOM 800 C CA . ASP A 1 99 ? -19.463 6.976 2.067 1.00 81.94 99 ASP A CA 1
ATOM 801 C C . ASP A 1 99 ? -18.148 6.195 1.998 1.00 81.94 99 ASP A C 1
ATOM 803 O O . ASP A 1 99 ? -17.867 5.348 2.852 1.00 81.94 99 ASP A O 1
ATOM 807 N N . VAL A 1 100 ? -17.311 6.523 1.013 1.00 78.38 100 VAL A N 1
ATOM 808 C CA . VAL A 1 100 ? -15.926 6.042 0.927 1.00 78.38 100 VAL A CA 1
ATOM 809 C C . VAL A 1 100 ? -14.968 7.220 1.006 1.00 78.38 100 VAL A C 1
ATOM 811 O O . VAL A 1 100 ? -15.172 8.270 0.397 1.00 7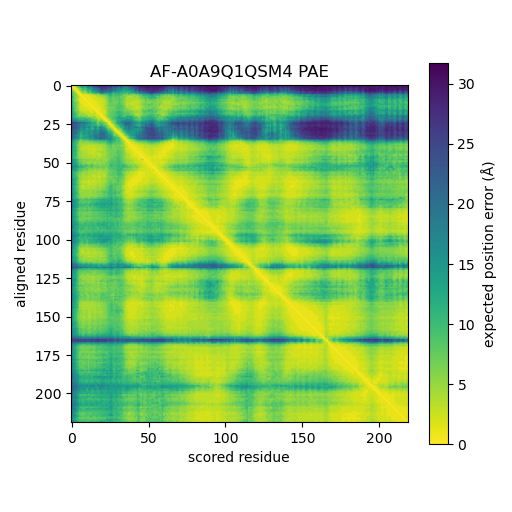8.38 100 VAL A O 1
ATOM 814 N N . THR A 1 101 ? -13.906 7.062 1.788 1.00 70.75 101 THR A N 1
ATOM 815 C CA . THR A 1 101 ? -12.871 8.087 1.939 1.00 70.75 101 THR A CA 1
ATOM 816 C C . THR A 1 101 ? -11.537 7.502 1.533 1.00 70.75 101 THR A C 1
ATOM 818 O O . THR A 1 101 ? -11.095 6.507 2.103 1.00 70.75 101 THR A O 1
ATOM 821 N N . ALA A 1 102 ? -10.876 8.146 0.573 1.00 69.25 102 ALA A N 1
ATOM 822 C CA . ALA A 1 102 ? -9.537 7.749 0.177 1.00 69.25 102 ALA A CA 1
ATOM 823 C C . ALA A 1 102 ? -8.541 7.993 1.307 1.00 69.25 102 ALA A C 1
ATOM 825 O O . ALA A 1 102 ? -8.461 9.092 1.868 1.00 69.25 102 ALA A O 1
ATOM 826 N N . ALA A 1 103 ? -7.731 6.977 1.589 1.00 74.00 103 ALA A N 1
ATOM 827 C CA . ALA A 1 103 ? -6.508 7.176 2.340 1.00 74.00 103 ALA A CA 1
ATOM 828 C C . ALA A 1 103 ? -5.607 8.156 1.563 1.00 74.00 103 ALA A C 1
ATOM 830 O O . ALA A 1 103 ? -5.494 8.042 0.340 1.00 74.00 103 ALA A O 1
ATOM 831 N N . PRO A 1 104 ? -4.939 9.117 2.222 1.00 78.12 104 PRO A N 1
ATOM 832 C CA . PRO A 1 104 ? -3.926 9.928 1.568 1.00 78.12 104 PRO A CA 1
ATOM 833 C C . PRO A 1 104 ? -2.850 9.027 0.958 1.00 78.12 104 PRO A C 1
ATOM 835 O O . PRO A 1 104 ? -2.235 8.228 1.669 1.00 78.12 104 PRO A O 1
ATOM 838 N N . ILE A 1 105 ? -2.626 9.182 -0.346 1.00 80.69 105 ILE A N 1
ATOM 839 C CA . ILE A 1 105 ? -1.624 8.430 -1.102 1.00 80.69 105 ILE A CA 1
ATOM 840 C C . ILE A 1 105 ? -0.342 9.256 -1.188 1.00 80.69 105 ILE A C 1
ATOM 842 O O . ILE A 1 105 ? -0.384 10.461 -1.451 1.00 80.69 105 ILE A O 1
ATOM 846 N N . ARG A 1 106 ? 0.810 8.615 -0.986 1.00 85.88 106 ARG A N 1
ATOM 847 C CA . ARG A 1 106 ? 2.134 9.190 -1.240 1.00 85.88 106 ARG A CA 1
ATOM 848 C C . ARG A 1 106 ? 2.975 8.244 -2.069 1.00 85.88 106 ARG A C 1
ATOM 850 O O . ARG A 1 106 ? 3.061 7.060 -1.771 1.00 85.88 106 ARG A O 1
ATOM 857 N N . VAL A 1 107 ? 3.661 8.791 -3.061 1.00 88.75 107 VAL A N 1
ATOM 858 C CA . VAL A 1 107 ? 4.687 8.068 -3.809 1.00 88.75 107 VAL A CA 1
ATOM 859 C C . VAL A 1 107 ? 6.042 8.553 -3.336 1.00 88.75 107 VAL A C 1
ATOM 861 O O . VAL A 1 107 ? 6.289 9.761 -3.282 1.00 88.75 107 VAL A O 1
ATOM 864 N N . ILE A 1 108 ? 6.919 7.621 -2.976 1.00 92.31 108 ILE A N 1
ATOM 865 C CA . ILE A 1 108 ? 8.260 7.933 -2.496 1.00 92.31 108 ILE A CA 1
ATOM 866 C C . ILE A 1 108 ? 9.314 7.110 -3.233 1.00 92.31 108 ILE A C 1
ATOM 868 O O . ILE A 1 108 ? 9.081 5.971 -3.638 1.00 92.31 108 ILE A O 1
ATOM 872 N N . GLN A 1 109 ? 10.504 7.690 -3.348 1.00 94.38 109 GLN A N 1
ATOM 873 C CA . GLN A 1 109 ? 11.730 6.982 -3.679 1.00 94.38 109 GLN A CA 1
ATOM 874 C C . GLN A 1 109 ? 12.388 6.525 -2.379 1.00 94.38 109 GLN A C 1
ATOM 876 O O . GLN A 1 109 ? 12.836 7.352 -1.579 1.00 94.38 109 GLN A O 1
ATOM 881 N N . LEU A 1 110 ? 12.418 5.213 -2.152 1.00 94.88 110 LEU A N 1
ATOM 882 C CA . LEU A 1 110 ? 12.989 4.617 -0.951 1.00 94.88 110 LEU A CA 1
ATOM 883 C C . LEU A 1 110 ? 14.504 4.846 -0.911 1.00 94.88 110 LEU A C 1
ATOM 885 O O . LEU A 1 110 ? 15.213 4.485 -1.848 1.00 94.88 110 LEU A O 1
ATOM 889 N N . LEU A 1 111 ? 15.000 5.413 0.186 1.00 94.81 111 LEU A N 1
ATOM 890 C CA . LEU A 1 111 ? 16.432 5.584 0.445 1.00 94.81 111 LEU A CA 1
ATOM 891 C C . LEU A 1 111 ? 16.971 4.519 1.399 1.00 94.81 111 LEU A C 1
ATOM 893 O O . LEU A 1 111 ? 18.103 4.069 1.247 1.00 94.81 111 LEU A O 1
ATOM 897 N N . TYR A 1 112 ? 16.180 4.155 2.408 1.00 93.31 112 TYR A N 1
ATOM 898 C CA . TYR A 1 112 ? 16.581 3.205 3.437 1.00 93.31 112 TYR A CA 1
ATOM 899 C C . TYR A 1 112 ? 15.364 2.524 4.053 1.00 93.31 112 TYR A C 1
ATOM 901 O O . TYR A 1 112 ? 14.366 3.184 4.352 1.00 93.31 112 TYR A O 1
ATOM 909 N N . ASN A 1 113 ? 15.472 1.224 4.302 1.00 92.31 113 ASN A N 1
ATOM 910 C CA . ASN A 1 113 ? 14.515 0.474 5.097 1.00 92.31 113 ASN A CA 1
ATOM 911 C C . ASN A 1 113 ? 15.228 -0.475 6.076 1.00 92.31 113 ASN A C 1
ATOM 913 O O . ASN A 1 113 ? 16.397 -0.811 5.892 1.00 92.31 113 ASN A O 1
ATOM 917 N N . ALA A 1 114 ? 14.559 -0.846 7.167 1.00 91.69 114 ALA A N 1
ATOM 918 C CA . ALA A 1 114 ? 15.112 -1.731 8.196 1.00 91.69 114 ALA A CA 1
ATOM 919 C C . ALA A 1 114 ? 14.010 -2.404 9.020 1.00 91.69 114 ALA A C 1
ATOM 921 O O . ALA A 1 114 ? 12.889 -1.909 9.066 1.00 91.69 114 ALA A O 1
ATOM 922 N N . GLY A 1 115 ? 14.363 -3.471 9.743 1.00 88.50 115 GLY A N 1
ATOM 923 C CA . GLY A 1 115 ? 13.435 -4.198 10.611 1.00 88.50 115 GLY A CA 1
ATOM 924 C C . GLY A 1 115 ? 12.676 -5.278 9.847 1.00 88.50 115 GLY A C 1
ATOM 925 O O . GLY A 1 115 ? 13.323 -6.132 9.236 1.00 88.50 115 GLY A O 1
ATOM 926 N N . ASP A 1 116 ? 11.344 -5.238 9.886 1.00 82.81 116 ASP A N 1
ATOM 927 C CA . ASP A 1 116 ? 10.450 -6.158 9.165 1.00 82.81 116 ASP A CA 1
ATOM 928 C C . ASP A 1 116 ? 10.435 -5.908 7.646 1.00 82.81 116 ASP A C 1
ATOM 930 O O . ASP A 1 116 ? 9.454 -5.512 7.034 1.00 82.81 116 ASP A O 1
ATOM 934 N N . VAL A 1 117 ? 11.607 -6.053 7.035 1.00 74.00 117 VAL A N 1
ATOM 935 C CA . VAL A 1 117 ? 11.853 -5.855 5.598 1.00 74.00 117 VAL A CA 1
ATOM 936 C C . VAL A 1 117 ? 12.559 -7.068 4.999 1.00 74.00 117 VAL A C 1
ATOM 938 O O . VAL A 1 117 ? 13.194 -6.986 3.942 1.00 74.00 117 VAL A O 1
ATOM 941 N N . LYS A 1 118 ? 12.504 -8.201 5.710 1.00 68.50 118 LYS A N 1
ATOM 942 C CA . LYS A 1 118 ? 12.973 -9.493 5.211 1.00 68.50 118 LYS A CA 1
ATOM 943 C C . LYS A 1 118 ? 12.087 -9.822 4.008 1.00 68.50 118 LYS A C 1
ATOM 945 O O . LYS A 1 118 ? 10.877 -9.684 4.093 1.00 68.50 118 LYS A O 1
ATOM 950 N N . GLY A 1 119 ? 12.695 -10.131 2.861 1.00 68.75 119 GLY A N 1
ATOM 951 C CA . GLY A 1 119 ? 11.974 -10.191 1.585 1.00 68.75 119 GLY A CA 1
ATOM 952 C C . GLY A 1 119 ? 10.746 -11.126 1.591 1.00 68.75 119 GLY A C 1
ATOM 953 O O . GLY A 1 119 ? 10.673 -12.013 2.437 1.00 68.75 119 GLY A O 1
ATOM 954 N N . PRO A 1 120 ? 9.826 -11.004 0.614 1.00 80.56 120 PRO A N 1
ATOM 955 C CA . PRO A 1 120 ? 9.856 -10.118 -0.553 1.00 80.56 120 PRO A CA 1
ATOM 956 C C . PRO A 1 120 ? 9.762 -8.636 -0.176 1.00 80.56 120 PRO A C 1
ATOM 958 O O . PRO A 1 120 ? 9.024 -8.258 0.718 1.00 80.56 120 PRO A O 1
ATOM 961 N N . GLN A 1 121 ? 10.534 -7.780 -0.858 1.00 87.06 121 GLN A N 1
ATOM 962 C CA . GLN A 1 121 ? 10.510 -6.340 -0.568 1.00 87.06 121 GLN A CA 1
ATOM 963 C C . GLN A 1 121 ? 9.104 -5.772 -0.790 1.00 87.06 121 GLN A C 1
ATOM 965 O O . GLN A 1 121 ? 8.512 -6.011 -1.847 1.00 87.06 121 GLN A O 1
ATOM 970 N N . THR A 1 122 ? 8.616 -5.007 0.179 1.00 85.12 122 THR A N 1
ATOM 971 C CA . THR A 1 122 ? 7.361 -4.255 0.114 1.00 85.12 122 THR A CA 1
ATOM 972 C C . THR A 1 122 ? 7.362 -3.310 -1.090 1.00 85.12 122 THR A C 1
ATOM 974 O O . THR A 1 122 ? 8.380 -2.681 -1.379 1.00 85.12 122 THR A O 1
ATOM 977 N N . VAL A 1 123 ? 6.243 -3.215 -1.811 1.00 88.94 123 VAL A N 1
ATOM 978 C CA . VAL A 1 123 ? 6.061 -2.269 -2.936 1.00 88.94 123 VAL A CA 1
ATOM 979 C C . VAL A 1 123 ? 5.182 -1.089 -2.556 1.00 88.94 123 VAL A C 1
ATOM 981 O O . VAL A 1 123 ? 5.434 0.034 -2.988 1.00 88.94 123 VAL A O 1
ATOM 984 N N . ALA A 1 124 ? 4.208 -1.334 -1.691 1.00 87.19 124 ALA A N 1
ATOM 985 C CA . ALA A 1 124 ? 3.357 -0.342 -1.075 1.00 87.19 124 ALA A CA 1
ATOM 986 C C . ALA A 1 124 ? 2.969 -0.827 0.326 1.00 87.19 124 ALA A C 1
ATOM 988 O O . ALA A 1 124 ? 3.071 -2.016 0.626 1.00 87.19 124 ALA A O 1
ATOM 989 N N . PHE A 1 125 ? 2.596 0.102 1.200 1.00 84.06 125 PHE A N 1
ATOM 990 C CA . PHE A 1 125 ? 2.034 -0.222 2.507 1.00 84.06 125 PHE A CA 1
ATOM 991 C C . PHE A 1 125 ? 0.946 0.775 2.890 1.00 84.06 125 PHE A C 1
ATOM 993 O O . PHE A 1 125 ? 1.065 1.984 2.646 1.00 84.06 125 PHE A O 1
ATOM 1000 N N . ASN A 1 126 ? -0.082 0.274 3.570 1.00 81.25 126 ASN A N 1
ATOM 1001 C CA . ASN A 1 126 ? -1.193 1.058 4.086 1.00 81.25 126 ASN A CA 1
ATOM 1002 C C . ASN A 1 126 ? -1.225 0.964 5.611 1.00 81.25 126 ASN A C 1
ATOM 1004 O O . ASN A 1 126 ? -1.388 -0.101 6.186 1.00 81.25 126 ASN A O 1
ATOM 1008 N N . LEU A 1 127 ? -1.038 2.091 6.288 1.00 79.19 127 LEU A N 1
ATOM 1009 C CA . LEU A 1 127 ? -0.833 2.107 7.736 1.00 79.19 127 LEU A CA 1
ATOM 1010 C C . LEU A 1 127 ? -1.488 3.364 8.343 1.00 79.19 127 LEU A C 1
ATOM 1012 O O . LEU A 1 127 ? -1.606 4.392 7.666 1.00 79.19 127 LEU A O 1
ATOM 1016 N N . PRO A 1 128 ? -1.869 3.365 9.633 1.00 73.12 128 PRO A N 1
ATOM 1017 C CA . PRO A 1 128 ? -1.565 2.351 10.642 1.00 73.12 128 PRO A CA 1
ATOM 1018 C C . PRO A 1 128 ? -2.600 1.214 10.695 1.00 73.12 128 PRO A C 1
ATOM 1020 O O . PRO A 1 128 ? -3.751 1.428 10.339 1.00 73.12 128 PRO A O 1
ATOM 1023 N N . ASN A 1 129 ? -2.211 0.069 11.267 1.00 68.88 129 ASN A N 1
ATOM 1024 C CA . ASN A 1 129 ? -3.075 -1.113 11.432 1.00 68.88 129 ASN A CA 1
ATOM 1025 C C . ASN A 1 129 ? -4.052 -1.046 12.631 1.00 68.88 129 ASN A C 1
ATOM 1027 O O . ASN A 1 129 ? -4.992 -1.829 12.712 1.00 68.88 129 ASN A O 1
ATOM 1031 N N . ASP A 1 130 ? -3.852 -0.142 13.605 1.00 70.31 130 ASP A N 1
ATOM 1032 C CA . ASP A 1 130 ? -4.734 -0.049 14.789 1.00 70.31 130 ASP A CA 1
ATOM 1033 C C . ASP A 1 130 ? -6.103 0.530 14.399 1.00 70.31 130 ASP A C 1
ATOM 1035 O O . ASP A 1 130 ? -6.233 1.737 14.182 1.00 70.31 130 ASP A O 1
ATOM 1039 N N . GLU A 1 131 ? -7.130 -0.323 14.382 1.00 66.38 131 GLU A N 1
ATOM 1040 C CA . GLU A 1 131 ? -8.512 -0.003 13.988 1.00 66.38 131 GLU A CA 1
ATOM 1041 C C . GLU A 1 131 ? -9.092 1.233 14.689 1.00 66.38 131 GLU A C 1
ATOM 1043 O O . GLU A 1 131 ? -9.879 1.976 14.103 1.00 66.38 131 GLU A O 1
ATOM 1048 N N . ARG A 1 132 ? -8.686 1.510 15.936 1.00 68.50 132 ARG A N 1
ATOM 1049 C CA . ARG A 1 132 ? -9.146 2.707 16.659 1.00 68.50 132 ARG A CA 1
ATOM 1050 C C . ARG A 1 132 ? -8.584 3.973 16.028 1.00 68.50 132 ARG A C 1
ATOM 1052 O O . ARG A 1 132 ? -9.282 4.973 15.922 1.00 68.50 132 ARG A O 1
ATOM 1059 N N . ILE A 1 133 ? -7.317 3.930 15.617 1.00 68.44 133 ILE A N 1
ATOM 1060 C CA . ILE A 1 133 ? -6.669 5.050 14.933 1.00 68.44 133 ILE A CA 1
ATOM 1061 C C . ILE A 1 133 ? -7.255 5.192 13.534 1.00 68.44 133 ILE A C 1
ATOM 1063 O O . ILE A 1 133 ? -7.557 6.311 13.137 1.00 68.44 133 ILE A O 1
ATOM 1067 N N . VAL A 1 134 ? -7.461 4.082 12.823 1.00 68.12 134 VAL A N 1
ATOM 1068 C CA . VAL A 1 134 ? -8.102 4.092 11.502 1.00 68.12 134 VAL A CA 1
ATOM 1069 C C . VAL A 1 134 ? -9.476 4.752 11.573 1.00 68.12 134 VAL A C 1
ATOM 1071 O O . VAL A 1 134 ? -9.753 5.663 10.801 1.00 68.12 134 VAL A O 1
ATOM 1074 N N . LYS A 1 135 ? -10.299 4.388 12.560 1.00 66.06 135 LYS A N 1
ATOM 1075 C CA . LYS A 1 135 ? -11.619 4.994 12.763 1.00 66.06 135 LYS A CA 1
ATOM 1076 C C . LYS A 1 135 ? -11.554 6.493 13.068 1.00 66.06 135 LYS A C 1
ATOM 1078 O O . LYS A 1 135 ? -12.365 7.258 12.560 1.00 66.06 135 LYS A O 1
ATOM 1083 N N . ASP A 1 136 ? -10.607 6.915 13.903 1.00 66.88 136 ASP A N 1
ATOM 1084 C CA . ASP A 1 136 ? -10.513 8.312 14.337 1.00 66.88 136 ASP A CA 1
ATOM 1085 C C . ASP A 1 136 ? -9.872 9.230 13.281 1.00 66.88 136 ASP A C 1
ATOM 1087 O O . ASP A 1 136 ? -10.038 10.452 13.332 1.00 66.88 136 ASP A O 1
ATOM 1091 N N . ARG A 1 137 ? -9.016 8.679 12.412 1.00 68.31 137 ARG A N 1
ATOM 1092 C CA . ARG A 1 137 ? -8.006 9.453 11.670 1.00 68.31 137 ARG A CA 1
ATOM 1093 C C . ARG A 1 137 ? -7.726 8.966 10.248 1.00 68.31 137 ARG A C 1
ATOM 1095 O O . ARG A 1 137 ? -6.991 9.656 9.544 1.00 68.31 137 ARG A O 1
ATOM 1102 N N . GLY A 1 138 ? -8.279 7.829 9.843 1.00 70.06 138 GLY A N 1
ATOM 1103 C CA . GLY A 1 138 ? -7.989 7.176 8.571 1.00 70.06 138 GLY A CA 1
ATOM 1104 C C . GLY A 1 138 ? -6.628 6.477 8.540 1.00 70.06 138 GLY A C 1
ATOM 1105 O O . GLY A 1 138 ? -5.826 6.553 9.480 1.00 70.06 138 GLY A O 1
ATOM 1106 N N . THR A 1 139 ? -6.375 5.789 7.432 1.00 74.44 139 THR A N 1
ATOM 1107 C CA . THR A 1 139 ? -5.066 5.228 7.092 1.00 74.44 139 THR A CA 1
ATOM 1108 C C . THR A 1 139 ? -4.327 6.147 6.130 1.00 74.44 139 THR A C 1
ATOM 1110 O O . THR A 1 139 ? -4.780 7.247 5.810 1.00 74.44 139 THR A O 1
ATOM 1113 N N . SER A 1 140 ? -3.140 5.740 5.700 1.00 79.00 140 SER A N 1
ATOM 1114 C CA . SER A 1 140 ? -2.396 6.406 4.645 1.00 79.00 140 SER A CA 1
ATOM 1115 C C . SER A 1 140 ? -1.520 5.405 3.916 1.00 79.00 140 SER A C 1
ATOM 1117 O O . SER A 1 140 ? -0.858 4.566 4.536 1.00 79.00 140 SER A O 1
ATOM 1119 N N . MET A 1 141 ? -1.498 5.562 2.605 1.00 82.94 141 MET A N 1
ATOM 1120 C CA . MET A 1 141 ? -0.919 4.633 1.656 1.00 82.94 141 MET A CA 1
ATOM 1121 C C . MET A 1 141 ? 0.372 5.221 1.108 1.00 82.94 141 MET A C 1
ATOM 1123 O O . MET A 1 141 ? 0.420 6.386 0.704 1.00 82.94 141 MET A O 1
ATOM 1127 N N . VAL A 1 142 ? 1.440 4.435 1.137 1.00 87.69 142 VAL A N 1
ATOM 1128 C CA . VAL A 1 142 ? 2.756 4.849 0.656 1.00 87.69 142 VAL A CA 1
ATOM 1129 C C . VAL A 1 142 ? 3.249 3.831 -0.353 1.00 87.69 142 VAL A C 1
ATOM 1131 O O . VAL A 1 142 ? 3.348 2.653 -0.033 1.00 87.69 142 VAL A O 1
ATOM 1134 N N . MET A 1 143 ? 3.595 4.300 -1.546 1.00 89.62 143 MET A N 1
ATOM 1135 C CA . MET A 1 143 ? 4.133 3.490 -2.630 1.00 89.62 143 MET A CA 1
ATOM 1136 C C . MET A 1 143 ? 5.633 3.738 -2.797 1.00 89.62 143 MET A C 1
ATOM 1138 O O . MET A 1 143 ? 6.088 4.885 -2.835 1.00 89.62 143 MET A O 1
ATOM 1142 N N . LEU A 1 144 ? 6.398 2.658 -2.925 1.00 92.94 144 LEU A N 1
ATOM 1143 C CA . LEU A 1 144 ? 7.848 2.648 -3.093 1.00 92.94 144 LEU A CA 1
ATOM 1144 C C . LEU A 1 144 ? 8.176 2.504 -4.585 1.00 92.94 144 LEU A C 1
ATOM 1146 O O . LEU A 1 144 ? 8.300 1.395 -5.118 1.00 92.94 144 LEU A O 1
ATOM 1150 N N . LYS A 1 145 ? 8.285 3.639 -5.281 1.00 92.06 145 LYS A N 1
ATOM 1151 C CA . LYS A 1 145 ? 8.375 3.674 -6.749 1.00 92.06 145 LYS A CA 1
ATOM 1152 C C . LYS A 1 145 ? 9.639 2.994 -7.270 1.00 92.06 145 LYS A C 1
ATOM 1154 O O . LYS A 1 145 ? 9.533 2.076 -8.072 1.00 92.06 145 LYS A O 1
ATOM 1159 N N . ASN A 1 146 ? 10.815 3.345 -6.762 1.00 94.06 146 ASN A N 1
ATOM 1160 C CA . ASN A 1 146 ? 12.081 2.720 -7.164 1.00 94.06 146 ASN A CA 1
ATOM 1161 C C . ASN A 1 146 ? 12.167 1.212 -6.856 1.00 94.06 146 ASN A C 1
ATOM 1163 O O . ASN A 1 146 ? 12.808 0.460 -7.596 1.00 94.06 146 ASN A O 1
ATOM 1167 N N . VAL A 1 147 ? 11.514 0.742 -5.789 1.00 94.06 147 VAL A N 1
ATOM 1168 C CA . VAL A 1 147 ? 11.412 -0.699 -5.502 1.00 94.06 147 VAL A CA 1
ATOM 1169 C C . VAL A 1 147 ? 10.540 -1.383 -6.556 1.00 94.06 147 VAL A C 1
ATOM 1171 O O . VAL A 1 147 ? 10.916 -2.434 -7.079 1.00 94.06 147 VAL A O 1
ATOM 1174 N N . SER A 1 148 ? 9.422 -0.756 -6.920 1.00 93.44 148 SER A N 1
ATOM 1175 C CA . SER A 1 148 ? 8.524 -1.226 -7.979 1.00 93.44 148 SER A CA 1
ATOM 1176 C C . SER A 1 148 ? 9.217 -1.236 -9.347 1.00 93.44 148 SER A C 1
ATOM 1178 O O . SER A 1 148 ? 9.152 -2.243 -10.046 1.00 93.44 148 SER A O 1
ATOM 1180 N N . GLU A 1 149 ? 9.966 -0.183 -9.698 1.00 94.75 149 GLU A N 1
ATOM 1181 C CA . GLU A 1 149 ? 10.791 -0.104 -10.919 1.00 94.75 149 GLU A CA 1
ATOM 1182 C C . GLU A 1 149 ? 11.802 -1.258 -10.981 1.00 94.75 149 GLU A C 1
ATOM 1184 O O . GLU A 1 149 ? 11.990 -1.897 -12.020 1.00 94.75 149 GLU A O 1
ATOM 1189 N N . THR A 1 150 ? 12.431 -1.569 -9.845 1.00 95.06 150 THR A N 1
ATOM 1190 C CA . THR A 1 150 ? 13.412 -2.655 -9.747 1.00 95.06 150 THR A CA 1
ATOM 1191 C C . THR A 1 150 ? 12.755 -4.021 -9.932 1.00 95.06 150 THR A C 1
ATOM 1193 O O . THR A 1 150 ? 13.260 -4.839 -10.701 1.00 95.06 150 THR A O 1
ATOM 1196 N N . LYS A 1 151 ? 11.614 -4.275 -9.279 1.00 94.81 151 LYS A N 1
ATOM 1197 C CA . LYS A 1 151 ? 10.852 -5.522 -9.457 1.00 94.81 151 LYS A CA 1
ATOM 1198 C C . LYS A 1 151 ? 10.335 -5.672 -10.882 1.00 94.81 151 LYS A C 1
ATOM 1200 O O . LYS A 1 151 ? 10.445 -6.755 -11.447 1.00 94.81 151 LYS A O 1
ATOM 1205 N N . PHE A 1 152 ? 9.841 -4.595 -11.483 1.00 94.94 152 PHE A N 1
ATOM 1206 C CA . PHE A 1 152 ? 9.423 -4.599 -12.878 1.00 94.94 152 PHE A CA 1
ATOM 1207 C C . PHE A 1 152 ? 10.577 -5.031 -13.788 1.00 94.94 152 PHE A C 1
ATOM 1209 O O . PHE A 1 152 ? 10.455 -5.988 -14.548 1.00 94.94 152 PHE A O 1
ATOM 1216 N N . LYS A 1 153 ? 11.735 -4.375 -13.656 1.00 95.56 153 LYS A N 1
ATOM 1217 C CA . LYS A 1 153 ? 12.894 -4.617 -14.518 1.00 95.56 153 LYS A CA 1
ATOM 1218 C C . LYS A 1 153 ? 13.530 -5.994 -14.318 1.00 95.56 153 LYS A C 1
ATOM 1220 O O . LYS A 1 153 ? 13.976 -6.593 -15.290 1.00 95.56 153 LYS A O 1
ATOM 1225 N N . LEU A 1 154 ? 13.645 -6.457 -13.074 1.00 96.06 154 LEU A N 1
ATOM 1226 C CA . LEU A 1 154 ? 14.417 -7.660 -12.738 1.00 96.06 154 LEU A CA 1
ATOM 1227 C C . LEU A 1 154 ? 13.567 -8.922 -12.582 1.00 96.06 154 LEU A C 1
ATOM 1229 O O . LEU A 1 154 ? 14.129 -10.013 -12.579 1.00 96.06 154 LEU A O 1
ATOM 1233 N N . ILE A 1 155 ? 12.248 -8.789 -12.427 1.00 94.94 155 ILE A N 1
ATOM 1234 C CA . ILE A 1 155 ? 11.338 -9.918 -12.204 1.00 94.94 155 ILE A CA 1
ATOM 1235 C C . ILE A 1 155 ? 10.262 -9.944 -13.286 1.00 94.94 155 ILE A C 1
ATOM 1237 O O . ILE A 1 155 ? 10.230 -10.884 -14.075 1.00 94.94 155 ILE A O 1
ATOM 1241 N N . LEU A 1 156 ? 9.411 -8.914 -13.366 1.00 94.31 156 LEU A N 1
ATOM 1242 C CA . LEU A 1 156 ? 8.253 -8.952 -14.266 1.00 94.31 156 LEU A CA 1
ATOM 1243 C C . LEU A 1 156 ? 8.669 -9.007 -15.736 1.00 94.31 156 LEU A C 1
ATOM 1245 O O . LEU A 1 156 ? 8.136 -9.818 -16.484 1.00 94.31 156 LEU A O 1
ATOM 1249 N N . LYS A 1 157 ? 9.632 -8.176 -16.150 1.00 93.12 157 LYS A N 1
ATOM 1250 C CA . LYS A 1 157 ? 10.069 -8.110 -17.545 1.00 93.12 157 LYS A CA 1
ATOM 1251 C C . LYS A 1 157 ? 10.703 -9.432 -18.019 1.00 93.12 157 LYS A C 1
ATOM 1253 O O . LYS A 1 157 ? 10.231 -9.947 -19.026 1.00 93.12 157 LYS A O 1
ATOM 1258 N N . PRO A 1 158 ? 11.646 -10.056 -17.282 1.00 94.50 158 PRO A N 1
ATOM 1259 C CA . PRO A 1 158 ? 12.140 -11.391 -17.629 1.00 94.50 158 PRO A CA 1
ATOM 1260 C C . PRO A 1 158 ? 11.060 -12.478 -17.670 1.00 94.50 158 PRO A C 1
ATOM 1262 O O . PRO A 1 158 ? 11.128 -13.362 -18.517 1.00 94.50 158 PRO A O 1
ATOM 1265 N N . ILE A 1 159 ? 10.068 -12.430 -16.772 1.00 94.88 159 ILE A N 1
ATOM 1266 C CA . ILE A 1 159 ? 8.932 -13.365 -16.806 1.00 94.88 159 ILE A CA 1
ATOM 1267 C C . ILE A 1 159 ? 8.103 -13.138 -18.074 1.00 94.88 159 ILE A C 1
ATOM 1269 O O . ILE A 1 159 ? 7.799 -14.092 -18.786 1.00 94.88 159 ILE A O 1
ATOM 1273 N N . ALA A 1 160 ? 7.772 -11.884 -18.385 1.00 93.50 160 ALA A N 1
ATOM 1274 C CA . ALA A 1 160 ? 7.004 -11.530 -19.571 1.00 93.50 160 ALA A CA 1
ATOM 1275 C C . ALA A 1 160 ? 7.699 -11.987 -20.860 1.00 93.50 160 ALA A C 1
ATOM 1277 O O . ALA A 1 160 ? 7.053 -12.601 -21.700 1.00 93.50 160 ALA A O 1
ATOM 1278 N N . ASP A 1 161 ? 9.014 -11.783 -20.972 1.00 91.19 161 ASP A N 1
ATOM 1279 C CA . ASP A 1 161 ? 9.790 -12.176 -22.156 1.00 91.19 161 ASP A CA 1
ATOM 1280 C C . ASP A 1 161 ? 9.759 -13.702 -22.418 1.00 91.19 161 ASP A C 1
ATOM 1282 O O . ASP A 1 161 ? 10.013 -14.142 -23.538 1.00 91.19 161 ASP A O 1
ATOM 1286 N N . VAL A 1 162 ? 9.435 -14.519 -21.405 1.00 94.19 162 VAL A N 1
ATOM 1287 C CA . VAL A 1 162 ? 9.242 -15.975 -21.541 1.00 94.19 162 VAL A CA 1
ATOM 1288 C C . VAL A 1 162 ? 7.771 -16.347 -21.753 1.00 94.19 162 VAL A C 1
ATOM 1290 O O . VAL A 1 162 ? 7.473 -17.292 -22.482 1.00 94.19 162 VAL A O 1
ATOM 1293 N N . CYS A 1 163 ? 6.847 -15.655 -21.087 1.00 93.75 163 CYS A N 1
ATOM 1294 C CA . CYS A 1 163 ? 5.443 -16.057 -21.010 1.00 93.75 163 CYS A CA 1
ATOM 1295 C C . CYS A 1 163 ? 4.559 -15.501 -22.132 1.00 93.75 163 CYS A C 1
ATOM 1297 O O . CYS A 1 163 ? 3.531 -16.109 -22.431 1.00 93.75 163 CYS A O 1
ATOM 1299 N N . ILE A 1 164 ? 4.907 -14.358 -22.725 1.00 89.19 164 ILE A N 1
ATOM 1300 C CA . ILE A 1 164 ? 4.071 -13.678 -23.721 1.00 89.19 164 ILE A CA 1
ATOM 1301 C C . ILE A 1 164 ? 4.896 -13.256 -24.943 1.00 89.19 164 ILE A C 1
ATOM 1303 O O . ILE A 1 164 ? 6.076 -12.944 -24.834 1.00 89.19 164 ILE A O 1
ATOM 1307 N N . MET A 1 165 ? 4.272 -13.255 -26.126 1.00 79.50 165 MET A N 1
ATOM 1308 C CA . MET A 1 165 ? 4.930 -12.848 -27.380 1.00 79.50 165 MET A CA 1
ATOM 1309 C C . MET A 1 165 ? 4.770 -11.354 -27.703 1.00 79.50 165 MET A C 1
ATOM 1311 O O . MET A 1 165 ? 5.411 -10.862 -28.628 1.00 79.50 165 MET A O 1
ATOM 1315 N N . GLU A 1 166 ? 3.896 -10.642 -26.988 1.00 66.75 166 GLU A N 1
ATOM 1316 C CA . GLU A 1 166 ? 3.537 -9.250 -27.283 1.00 66.75 166 GLU A CA 1
ATOM 1317 C C . GLU A 1 166 ? 4.282 -8.237 -26.399 1.00 66.75 166 GLU A C 1
ATOM 1319 O O . GLU A 1 166 ? 4.621 -8.507 -25.248 1.00 66.75 166 GLU A O 1
ATOM 1324 N N . GLU A 1 167 ? 4.498 -7.031 -26.936 1.00 69.88 167 GLU A N 1
ATOM 1325 C CA . GLU A 1 167 ? 5.312 -5.967 -26.325 1.00 69.88 167 GLU A CA 1
ATOM 1326 C C . GLU A 1 167 ? 4.539 -5.005 -25.398 1.00 69.88 167 GLU A C 1
ATOM 1328 O O . GLU A 1 167 ? 5.057 -3.952 -25.032 1.00 69.88 167 GLU A O 1
ATOM 1333 N N . PHE A 1 168 ? 3.319 -5.333 -24.965 1.00 82.50 168 PHE A N 1
ATOM 1334 C CA . PHE A 1 168 ? 2.486 -4.421 -24.159 1.00 82.50 168 PHE A CA 1
ATOM 1335 C C . PHE A 1 168 ? 2.848 -4.371 -22.662 1.00 82.50 168 PHE A C 1
ATOM 1337 O O . PHE A 1 168 ? 2.000 -4.079 -21.823 1.00 82.50 168 PHE A O 1
ATOM 1344 N N . VAL A 1 169 ? 4.100 -4.668 -22.300 1.00 90.19 169 VAL A N 1
ATOM 1345 C CA . VAL A 1 169 ? 4.558 -4.674 -20.902 1.00 90.19 169 VAL A CA 1
ATOM 1346 C C . VAL A 1 169 ? 5.411 -3.448 -20.636 1.00 90.19 169 VAL A C 1
ATOM 1348 O O . VAL A 1 169 ? 6.601 -3.414 -20.959 1.00 90.19 169 VAL A O 1
ATOM 1351 N N . ASP A 1 170 ? 4.799 -2.456 -20.000 1.00 91.94 170 ASP A N 1
ATOM 1352 C CA . ASP A 1 170 ? 5.446 -1.221 -19.582 1.00 91.94 170 ASP A CA 1
ATOM 1353 C C . ASP A 1 170 ? 5.296 -0.978 -18.072 1.00 91.94 170 ASP A C 1
ATOM 1355 O O . ASP A 1 170 ? 4.426 -1.531 -17.390 1.00 91.94 170 ASP A O 1
ATOM 1359 N N . PHE A 1 171 ? 6.196 -0.156 -17.536 1.00 90.56 171 PHE A N 1
ATOM 1360 C CA . PHE A 1 171 ? 6.241 0.120 -16.106 1.00 90.56 171 PHE A CA 1
ATOM 1361 C C . PHE A 1 171 ? 5.051 0.956 -15.627 1.00 90.56 171 PHE A C 1
ATOM 1363 O O . PHE A 1 171 ? 4.610 0.774 -14.494 1.00 90.56 171 PHE A O 1
ATOM 1370 N N . GLU A 1 172 ? 4.526 1.856 -16.458 1.00 88.00 172 GLU A N 1
ATOM 1371 C CA . GLU A 1 172 ? 3.437 2.740 -16.047 1.00 8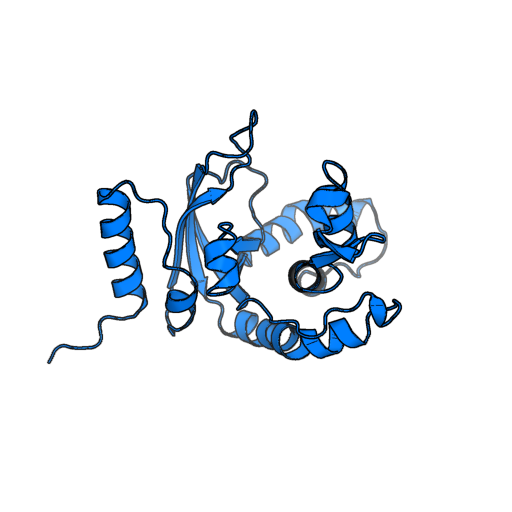8.00 172 GLU A CA 1
ATOM 1372 C C . GLU A 1 172 ? 2.146 1.949 -15.850 1.00 88.00 172 GLU A C 1
ATOM 1374 O O . GLU A 1 172 ? 1.447 2.180 -14.864 1.00 88.00 172 GLU A O 1
ATOM 1379 N N . SER A 1 173 ? 1.875 0.955 -16.699 1.00 89.94 173 SER A N 1
ATOM 1380 C CA . SER A 1 173 ? 0.761 0.017 -16.523 1.00 89.94 173 SER A CA 1
ATOM 1381 C C . SER A 1 173 ? 0.905 -0.801 -15.235 1.00 89.94 173 SER A C 1
ATOM 1383 O O . SER A 1 173 ? -0.031 -0.865 -14.440 1.00 89.94 173 SER A O 1
ATOM 1385 N N . PHE 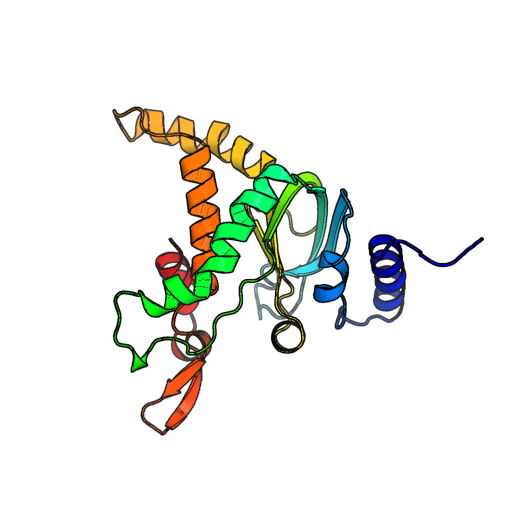A 1 174 ? 2.092 -1.360 -14.968 1.00 90.25 174 PHE A N 1
ATOM 1386 C CA . PHE A 1 174 ? 2.370 -2.110 -13.732 1.00 90.25 174 PHE A CA 1
ATOM 1387 C C . PHE A 1 174 ? 2.216 -1.248 -12.466 1.00 90.25 174 PHE A C 1
ATOM 1389 O O . PHE A 1 174 ? 1.607 -1.661 -11.473 1.00 90.25 174 PHE A O 1
ATOM 1396 N N . CYS A 1 175 ? 2.754 -0.030 -12.506 1.00 85.75 175 CYS A N 1
ATOM 1397 C CA . CYS A 1 175 ? 2.652 0.936 -11.422 1.00 85.75 175 CYS A CA 1
ATOM 1398 C C . CYS A 1 175 ? 1.185 1.317 -11.189 1.00 85.75 175 CYS A C 1
ATOM 1400 O O . CYS A 1 175 ? 0.684 1.175 -10.075 1.00 85.75 175 CYS A O 1
ATOM 1402 N N . THR A 1 176 ? 0.477 1.721 -12.249 1.00 85.00 176 THR A N 1
ATOM 1403 C CA . THR A 1 176 ? -0.934 2.133 -12.196 1.00 85.00 176 THR A CA 1
ATOM 1404 C C . THR A 1 176 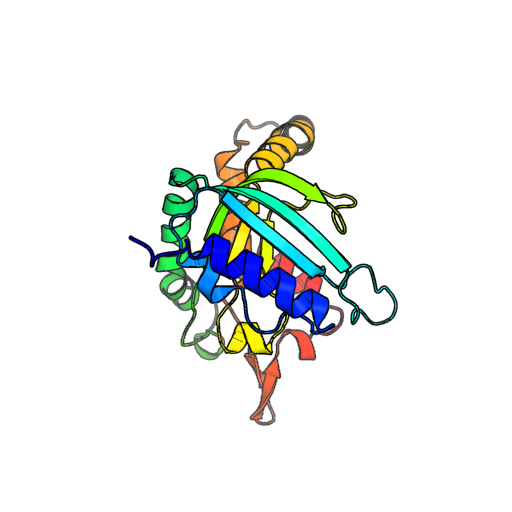? -1.825 1.018 -11.665 1.00 85.00 176 THR A C 1
ATOM 1406 O O . THR A 1 176 ? -2.652 1.286 -10.800 1.00 85.00 176 THR A O 1
ATOM 1409 N N . HIS A 1 177 ? -1.615 -0.227 -12.102 1.00 89.38 177 HIS A N 1
ATOM 1410 C CA . HIS A 1 177 ? -2.319 -1.392 -11.566 1.00 89.38 177 HIS A CA 1
ATOM 1411 C C . HIS A 1 177 ? -2.153 -1.506 -10.049 1.00 89.38 177 HIS A C 1
ATOM 1413 O O . HIS A 1 177 ? -3.142 -1.573 -9.333 1.00 89.38 177 HIS A O 1
ATOM 1419 N N . THR A 1 178 ? -0.914 -1.451 -9.546 1.00 85.56 178 THR A N 1
ATOM 1420 C CA . THR A 1 178 ? -0.637 -1.532 -8.098 1.00 85.56 178 THR A CA 1
ATOM 1421 C C . THR A 1 178 ? -1.376 -0.437 -7.325 1.00 85.56 178 THR A C 1
ATOM 1423 O O . THR A 1 178 ? -1.859 -0.647 -6.222 1.00 85.56 178 THR A O 1
ATOM 1426 N N . ILE A 1 179 ? -1.499 0.753 -7.908 1.00 80.69 179 ILE A N 1
ATOM 1427 C CA . ILE A 1 179 ? -2.208 1.865 -7.274 1.00 80.69 179 ILE A CA 1
ATOM 1428 C C . ILE A 1 179 ? -3.714 1.620 -7.268 1.00 80.69 179 ILE A C 1
ATOM 1430 O O . ILE A 1 179 ? -4.365 1.862 -6.255 1.00 80.69 179 ILE A O 1
ATOM 1434 N N . CYS A 1 180 ? -4.265 1.168 -8.395 1.00 85.56 180 CYS A N 1
ATOM 1435 C CA . CYS A 1 180 ? -5.668 0.798 -8.496 1.00 85.56 180 CYS A CA 1
ATOM 1436 C C . CYS A 1 180 ? -6.011 -0.309 -7.499 1.00 85.56 180 CYS A C 1
ATOM 1438 O O . CYS A 1 180 ? -6.994 -0.153 -6.787 1.00 85.56 180 CYS A O 1
ATOM 1440 N N . HIS A 1 181 ? -5.162 -1.329 -7.375 1.00 88.31 181 HIS A N 1
ATOM 1441 C CA . HIS A 1 181 ? -5.283 -2.397 -6.387 1.00 88.31 181 HIS A CA 1
ATOM 1442 C C . HIS A 1 181 ? -5.429 -1.841 -4.964 1.00 88.31 181 HIS A C 1
ATOM 1444 O O . HIS A 1 181 ? -6.420 -2.083 -4.276 1.00 88.31 181 HIS A O 1
ATOM 1450 N N . GLU A 1 182 ? -4.510 -0.972 -4.546 1.00 80.88 182 GLU A N 1
ATOM 1451 C CA . GLU A 1 182 ? -4.562 -0.382 -3.207 1.00 80.88 182 GLU A CA 1
ATOM 1452 C C . GLU A 1 182 ? -5.775 0.552 -3.011 1.00 80.88 182 GLU A C 1
ATOM 1454 O O . GLU A 1 182 ? -6.340 0.652 -1.919 1.00 80.88 182 GLU A O 1
ATOM 1459 N N . CYS A 1 183 ? -6.223 1.232 -4.071 1.00 81.12 183 CYS A N 1
ATOM 1460 C CA . CYS A 1 183 ? -7.482 1.976 -4.067 1.00 81.12 183 CYS A CA 1
ATOM 1461 C C . CYS A 1 183 ? -8.701 1.046 -3.931 1.00 81.12 183 CYS A C 1
ATOM 1463 O O . CYS A 1 183 ? -9.651 1.403 -3.228 1.00 81.12 183 CYS A O 1
ATOM 1465 N N . CYS A 1 184 ? -8.670 -0.130 -4.564 1.00 86.44 184 CYS A N 1
ATOM 1466 C CA . CYS A 1 184 ? -9.725 -1.140 -4.531 1.00 86.44 184 CYS A CA 1
ATOM 1467 C C . CYS A 1 184 ? -9.912 -1.747 -3.133 1.00 86.44 184 CYS A C 1
ATOM 1469 O O . CYS A 1 184 ? -11.046 -2.039 -2.747 1.00 86.44 184 CYS A O 1
ATOM 1471 N N . HIS A 1 185 ? -8.857 -1.830 -2.316 1.00 83.69 185 HIS A N 1
ATOM 1472 C CA . HIS A 1 185 ? -8.997 -2.145 -0.888 1.00 83.69 185 HIS A CA 1
ATOM 1473 C C . HIS A 1 185 ? -9.882 -1.143 -0.137 1.00 83.69 185 HIS A C 1
ATOM 1475 O O . HIS A 1 185 ? -10.515 -1.505 0.844 1.00 83.69 185 HIS A O 1
ATOM 1481 N N . GLY A 1 186 ? -9.963 0.116 -0.577 1.00 79.75 186 GLY A N 1
ATOM 1482 C CA . GLY A 1 186 ? -10.775 1.150 0.073 1.00 79.75 186 GLY A CA 1
ATOM 1483 C C . GLY A 1 186 ? -12.259 1.153 -0.309 1.00 79.75 186 GLY A C 1
ATOM 1484 O O . GLY A 1 186 ? -13.012 1.961 0.237 1.00 79.75 186 GLY A O 1
ATOM 1485 N N . ILE A 1 187 ? -12.675 0.301 -1.248 1.00 86.00 187 ILE A N 1
ATOM 1486 C CA . ILE A 1 187 ? -14.032 0.257 -1.809 1.00 86.00 187 ILE A CA 1
ATOM 1487 C C . ILE A 1 187 ? -14.629 -1.155 -1.720 1.00 86.00 187 ILE A C 1
ATOM 1489 O O . ILE A 1 187 ? -13.936 -2.152 -1.483 1.00 86.00 187 ILE A O 1
ATOM 1493 N N . GLY A 1 188 ? -15.944 -1.235 -1.880 1.00 88.75 188 GLY A N 1
ATOM 1494 C CA . GLY A 1 188 ? -16.729 -2.448 -1.721 1.00 88.75 188 GLY A CA 1
ATOM 1495 C C . GLY A 1 188 ? -17.082 -2.776 -0.262 1.00 88.75 188 GLY A C 1
ATOM 1496 O O . GLY A 1 188 ? -16.863 -1.973 0.657 1.00 88.75 188 GLY A O 1
ATOM 1497 N N . PRO A 1 189 ? -17.676 -3.958 -0.026 1.00 88.00 189 PRO A N 1
ATOM 1498 C CA . PRO A 1 189 ? -18.217 -4.322 1.278 1.00 88.00 189 PRO A CA 1
ATOM 1499 C C . PRO A 1 189 ? -17.123 -4.511 2.333 1.00 88.00 189 PRO A C 1
ATOM 1501 O O . PRO A 1 189 ? -16.236 -5.341 2.182 1.00 88.00 189 PRO A O 1
ATOM 1504 N N . HIS A 1 190 ? -17.244 -3.793 3.451 1.00 82.31 190 HIS A N 1
ATOM 1505 C CA . HIS A 1 190 ? -16.362 -3.947 4.616 1.00 82.31 190 HIS A CA 1
ATOM 1506 C C . HIS A 1 190 ? -17.162 -4.263 5.877 1.00 82.31 190 HIS A C 1
ATOM 1508 O O . HIS A 1 190 ? -16.988 -5.304 6.511 1.00 82.31 190 HIS A O 1
ATOM 1514 N N . THR A 1 191 ? -18.068 -3.349 6.231 1.00 83.81 191 THR A N 1
ATOM 1515 C CA . THR A 1 191 ? -19.063 -3.550 7.285 1.00 83.81 191 THR A CA 1
ATOM 1516 C C . THR A 1 191 ? -20.335 -4.073 6.642 1.00 83.81 191 THR A C 1
ATOM 1518 O O . THR A 1 191 ? -20.840 -3.468 5.701 1.00 83.81 191 THR A O 1
ATOM 1521 N N . ILE A 1 192 ? -20.861 -5.175 7.161 1.00 88.00 192 ILE A N 1
ATOM 1522 C CA . ILE A 1 192 ? -22.041 -5.848 6.617 1.00 88.00 192 ILE A CA 1
ATOM 1523 C C . ILE A 1 192 ? -23.103 -6.024 7.697 1.00 88.00 192 ILE A C 1
ATOM 1525 O O . ILE A 1 192 ? -22.811 -6.025 8.896 1.00 88.00 192 ILE A O 1
ATOM 1529 N N . THR A 1 193 ? -24.351 -6.171 7.264 1.00 89.00 193 THR A N 1
ATOM 1530 C CA . THR A 1 193 ? -25.460 -6.560 8.138 1.00 89.00 193 THR A CA 1
ATOM 1531 C C . THR A 1 193 ? -25.834 -7.998 7.815 1.00 89.00 193 THR A C 1
ATOM 1533 O O . THR A 1 193 ? -26.158 -8.315 6.673 1.00 89.00 193 THR A O 1
ATOM 1536 N N . LEU A 1 194 ? -25.761 -8.867 8.817 1.00 88.75 194 LEU A N 1
ATOM 1537 C CA . LEU A 1 194 ? -26.141 -10.269 8.700 1.00 88.75 194 LEU A CA 1
ATOM 1538 C C . LEU A 1 194 ? -27.663 -10.405 8.575 1.00 88.75 194 LEU A C 1
ATOM 1540 O O . LEU A 1 194 ? -28.419 -9.506 8.942 1.00 88.75 194 LEU A O 1
ATOM 1544 N N . LEU A 1 195 ? -28.133 -11.571 8.124 1.00 87.88 195 LEU A N 1
ATOM 1545 C CA . LEU A 1 195 ? -29.568 -11.859 7.963 1.00 87.88 195 LEU A CA 1
ATOM 1546 C C . LEU A 1 195 ? -30.376 -11.691 9.262 1.00 87.88 195 LEU A C 1
ATOM 1548 O O . LEU A 1 195 ? -31.568 -11.405 9.223 1.00 87.88 195 LEU A O 1
ATOM 1552 N N . ASN A 1 196 ? -29.726 -11.844 10.416 1.00 91.06 196 ASN A N 1
ATOM 1553 C CA . ASN A 1 196 ? -30.321 -11.645 11.738 1.00 91.06 196 ASN A CA 1
ATOM 1554 C C . ASN A 1 196 ? -30.328 -10.166 12.197 1.00 91.06 196 ASN A C 1
ATOM 1556 O O . ASN A 1 196 ? -30.669 -9.885 13.346 1.00 91.06 196 ASN A O 1
ATOM 1560 N N . GLY A 1 197 ? -29.921 -9.229 11.335 1.00 89.50 197 GLY A N 1
ATOM 1561 C CA . GLY A 1 197 ? -29.841 -7.794 11.617 1.00 89.50 197 GLY A CA 1
ATOM 1562 C C . GLY A 1 197 ? -28.604 -7.358 12.410 1.00 89.50 197 GLY A C 1
ATOM 1563 O O . GLY A 1 197 ? -28.455 -6.168 12.692 1.00 89.50 197 GLY A O 1
ATOM 1564 N N . GLN A 1 198 ? -27.708 -8.276 12.784 1.00 92.50 198 GLN A N 1
ATOM 1565 C CA . GLN A 1 198 ? -26.477 -7.928 13.493 1.00 92.50 198 GLN A CA 1
ATOM 1566 C C . GLN A 1 198 ? -25.445 -7.327 12.540 1.00 92.50 198 GLN A C 1
ATOM 1568 O O . GLN A 1 198 ? -25.273 -7.784 11.411 1.00 92.50 198 GLN A O 1
ATOM 1573 N N . LYS A 1 199 ? -24.724 -6.308 13.016 1.00 89.94 199 LYS A N 1
ATOM 1574 C CA . LYS A 1 199 ? -23.576 -5.755 12.295 1.00 89.94 199 LYS A CA 1
ATOM 1575 C C . LYS A 1 199 ? -22.361 -6.659 12.484 1.00 89.94 199 LYS A C 1
ATOM 1577 O O . LYS A 1 199 ? -22.032 -6.999 13.618 1.00 89.94 199 LYS A O 1
ATOM 1582 N N . SER A 1 200 ? -21.689 -6.975 11.386 1.00 89.25 200 SER A N 1
ATOM 1583 C CA . SER A 1 200 ? -20.417 -7.698 11.358 1.00 89.25 200 SER A CA 1
ATOM 1584 C C . SER A 1 200 ? -19.486 -7.092 10.299 1.00 89.25 200 SER A C 1
ATOM 1586 O O . SER A 1 200 ? -19.767 -6.020 9.751 1.00 89.25 200 SER A O 1
ATOM 1588 N N . THR A 1 201 ? -18.364 -7.748 10.015 1.00 83.56 201 THR A N 1
ATOM 1589 C CA . THR A 1 201 ? -17.439 -7.369 8.942 1.00 83.56 201 THR A CA 1
ATOM 1590 C C . THR A 1 201 ? -17.164 -8.546 8.022 1.00 83.56 201 THR A C 1
ATOM 1592 O O . THR A 1 201 ? -17.179 -9.696 8.456 1.00 83.56 201 THR A O 1
ATOM 1595 N N . VAL A 1 202 ? -16.861 -8.254 6.756 1.00 86.81 202 VAL A N 1
ATOM 1596 C CA . VAL A 1 202 ? -16.493 -9.276 5.762 1.00 86.81 202 VAL A CA 1
ATOM 1597 C C . VAL A 1 202 ? -15.332 -10.135 6.269 1.00 86.81 202 VAL A C 1
ATOM 1599 O O . VAL A 1 202 ? -15.388 -11.357 6.189 1.00 86.81 202 VAL A O 1
ATOM 1602 N N . ARG A 1 203 ? -14.333 -9.515 6.908 1.00 79.44 203 ARG A N 1
ATOM 1603 C CA . ARG A 1 203 ? -13.212 -10.215 7.551 1.00 79.44 203 ARG A CA 1
ATOM 1604 C C . ARG A 1 203 ? -13.629 -11.191 8.643 1.00 79.44 203 ARG A C 1
ATOM 1606 O O . ARG A 1 203 ? -13.086 -12.288 8.699 1.00 79.44 203 ARG A O 1
ATOM 1613 N N . LEU A 1 204 ? -14.546 -10.794 9.525 1.00 81.19 204 LEU A N 1
ATOM 1614 C CA . LEU A 1 204 ? -14.994 -11.663 10.617 1.00 81.19 204 LEU A CA 1
ATOM 1615 C C . LEU A 1 204 ? -15.758 -12.880 10.091 1.00 81.19 204 LEU A C 1
ATOM 1617 O O . LEU A 1 204 ? -15.569 -13.977 10.608 1.00 81.19 204 LEU A O 1
ATOM 1621 N N . GLU A 1 205 ? -16.581 -12.690 9.061 1.00 89.94 205 GLU A N 1
ATOM 1622 C CA . GLU A 1 205 ? -17.398 -13.770 8.504 1.00 89.94 205 GLU A CA 1
ATOM 1623 C C . GLU A 1 205 ? -16.611 -14.703 7.574 1.00 89.94 205 GLU A C 1
ATOM 1625 O O . GLU A 1 205 ? -16.872 -15.902 7.561 1.00 89.94 205 GLU A O 1
ATOM 1630 N N . LEU A 1 206 ? -15.639 -14.182 6.815 1.00 84.25 206 LEU A N 1
ATOM 1631 C CA . LEU A 1 206 ? -14.822 -14.987 5.897 1.00 84.25 206 LEU A CA 1
ATOM 1632 C C . LEU A 1 206 ? -13.617 -15.664 6.563 1.00 84.25 206 LEU A C 1
ATOM 1634 O O . LEU A 1 206 ? -13.042 -16.570 5.965 1.00 84.25 206 LEU A O 1
ATOM 1638 N N . GLN A 1 207 ? -13.237 -15.249 7.774 1.00 84.56 207 GLN A N 1
ATOM 1639 C CA . GLN A 1 207 ? -12.173 -15.870 8.574 1.00 84.56 207 GLN A CA 1
ATOM 1640 C C . GLN A 1 207 ? -10.887 -16.106 7.755 1.00 84.56 207 GLN A C 1
ATOM 1642 O O . GLN A 1 207 ? -10.352 -15.163 7.170 1.00 84.56 207 GLN A O 1
ATOM 1647 N N . GLU A 1 208 ? -10.377 -17.337 7.694 1.00 81.88 208 GLU A N 1
ATOM 1648 C CA . GLU A 1 208 ? -9.153 -17.702 6.975 1.00 81.88 208 GLU A CA 1
ATOM 1649 C C . GLU A 1 208 ? -9.222 -17.473 5.459 1.00 81.88 208 GLU A C 1
ATOM 1651 O O . GLU A 1 208 ? -8.182 -17.327 4.818 1.00 81.88 208 GLU A O 1
ATOM 1656 N N . LEU A 1 209 ? -10.426 -17.406 4.881 1.00 84.38 209 LEU A N 1
ATOM 1657 C CA . LEU A 1 209 ? -10.623 -17.162 3.450 1.00 84.38 209 LEU A CA 1
ATOM 1658 C C . LEU A 1 209 ? -10.559 -15.676 3.093 1.00 84.38 209 LEU A C 1
ATOM 1660 O O . LEU A 1 209 ? -10.415 -15.340 1.917 1.00 84.38 209 LEU A O 1
ATOM 1664 N N . HIS A 1 210 ? -10.672 -14.790 4.087 1.00 80.69 210 HIS A N 1
ATOM 1665 C CA . HIS A 1 210 ? -10.754 -13.352 3.858 1.00 80.69 210 HIS A CA 1
ATOM 1666 C C . HIS A 1 210 ? -9.575 -12.834 3.040 1.00 80.69 210 HIS A C 1
ATOM 1668 O O . HIS A 1 210 ? -9.789 -12.163 2.039 1.00 80.69 210 HIS A O 1
ATOM 1674 N N . SER A 1 211 ? -8.342 -13.142 3.454 1.00 75.00 211 SER A N 1
ATOM 1675 C CA . SER A 1 211 ? -7.152 -12.530 2.859 1.00 75.00 211 SER A CA 1
ATOM 1676 C C . SER A 1 211 ? -7.053 -12.819 1.364 1.00 75.00 211 SER A C 1
ATOM 1678 O O . SER A 1 211 ? -6.920 -11.897 0.576 1.00 75.00 211 SER A O 1
ATOM 1680 N N . SER A 1 212 ? -7.196 -14.078 0.947 1.00 82.94 212 SER A N 1
ATOM 1681 C CA . SER A 1 212 ? -7.105 -14.429 -0.475 1.00 82.94 212 SER A CA 1
ATOM 1682 C C . SER A 1 212 ? -8.233 -13.828 -1.317 1.00 82.94 212 SER A C 1
ATOM 1684 O O . SER A 1 212 ? -7.996 -13.464 -2.464 1.00 82.94 212 SER A O 1
ATOM 1686 N N . LEU A 1 213 ? -9.449 -13.725 -0.769 1.00 90.00 213 LEU A N 1
ATOM 1687 C CA . LEU A 1 213 ? -10.584 -13.127 -1.477 1.00 90.00 213 LEU A CA 1
ATOM 1688 C C . LEU A 1 213 ? -10.473 -11.602 -1.575 1.00 90.00 213 LEU A C 1
ATOM 1690 O O . LEU A 1 213 ? -10.877 -11.036 -2.584 1.00 90.00 213 LEU A O 1
ATOM 1694 N N . GLU A 1 214 ? -9.930 -10.947 -0.552 1.00 83.81 214 GLU A N 1
ATOM 1695 C CA . GLU A 1 214 ? -9.742 -9.497 -0.534 1.00 83.81 214 GLU A CA 1
ATOM 1696 C C . GLU A 1 214 ? -8.635 -9.054 -1.501 1.00 83.81 214 GLU A C 1
ATOM 1698 O O . GLU A 1 214 ? -8.839 -8.095 -2.238 1.00 83.81 214 GLU A O 1
ATOM 1703 N N . GLU A 1 215 ? -7.520 -9.787 -1.580 1.00 85.19 215 GLU A N 1
ATOM 1704 C CA . GLU A 1 215 ? -6.472 -9.541 -2.586 1.00 85.19 215 GLU A CA 1
ATOM 1705 C C . GLU A 1 215 ? -7.004 -9.762 -4.010 1.00 85.19 215 GLU A C 1
ATOM 1707 O O . GLU A 1 215 ? -6.819 -8.919 -4.880 1.00 85.19 215 GLU A O 1
ATOM 1712 N N . ALA A 1 216 ? -7.763 -10.843 -4.234 1.00 93.44 216 ALA A N 1
ATOM 1713 C CA . ALA A 1 216 ? -8.378 -11.125 -5.534 1.00 93.44 216 ALA A CA 1
ATOM 1714 C C . ALA A 1 216 ? -9.487 -10.132 -5.929 1.00 93.44 216 ALA A C 1
ATOM 1716 O O . ALA A 1 216 ? -9.865 -10.072 -7.093 1.00 93.44 216 ALA A O 1
ATOM 1717 N N . LYS A 1 217 ? -10.064 -9.409 -4.962 1.00 92.19 217 LYS A N 1
ATOM 1718 C CA . LYS A 1 217 ? -10.996 -8.299 -5.207 1.00 92.19 217 LYS A CA 1
ATOM 1719 C C . LYS A 1 217 ? -10.239 -7.014 -5.555 1.00 92.19 217 LYS A C 1
ATOM 1721 O O . LYS A 1 217 ? -10.787 -6.153 -6.241 1.00 92.19 217 LYS A O 1
ATOM 1726 N N . ALA A 1 218 ? -9.049 -6.840 -4.989 1.00 88.81 218 ALA A N 1
ATOM 1727 C CA . ALA A 1 218 ? -8.228 -5.663 -5.207 1.00 88.81 218 ALA A CA 1
ATOM 1728 C C . ALA A 1 218 ? -7.526 -5.696 -6.575 1.00 88.81 218 ALA A C 1
ATOM 1730 O O . ALA A 1 218 ? -7.527 -4.669 -7.254 1.00 88.81 218 ALA A O 1
ATOM 1731 N N . ASP A 1 219 ? -6.995 -6.855 -6.977 1.00 92.06 219 ASP A N 1
ATOM 1732 C CA . ASP A 1 219 ? -6.477 -7.129 -8.332 1.00 92.06 219 ASP A CA 1
ATOM 1733 C C . ASP A 1 219 ? -7.571 -7.068 -9.419 1.00 92.06 219 ASP A C 1
ATOM 1735 O O . ASP A 1 219 ? -7.313 -6.456 -10.485 1.00 92.06 219 ASP A O 1
#

Secondary structure (DSSP, 8-state):
------HHHHHHHHHHHHHTTT---TT-HHHHTTS--SEEEEEEE---TT-TTTS-SPPEEEEEEEE-HHHHHHHHHHHHTHHHHHHTSSS-GGGS-S---PPPEEEEEEEEEEES-PSSPPSEEEE---HHHHHHH--EEEEEHHHHHHHIIIIIHHHHHHH-SS----HHHHHHHHHHHHHHTTSS-SEEE-TTS-EEEHHHHHGGGHHHHHHHHH-

Sequence (219 aa):
MNKLQSVQLQALKKRRKTWLQGKCFRKERSQAYADDSKLDVTIGPYETYEDALFGFKATFEAFIGVRDDKATAQLKLLGDHLQVLEKNLPMDNIYKSEDVTAAPIRVIQLLYNAGDVKGPQTVAFNLPNDERIVKDRGTSMVMLKNVSETKFKLILKPIADVCIMEEFVDFESFCTHTICHECCHGIGPHTITLLNGQKSTVRLELQELHSSLEEAKAD

Foldseek 3Di:
DDDDDFLVVVLVVVVVVCVVVVHADQDHDQSNLPGPDQKDKDWDFAFQVVVPPPSPGTKTKIWIFGWDPVVLVVLVVVQVCLQVVQVPPPDDPQFGDPDFHGARETETATDDMDIPCPDPGDQKDKDHPPVVSCVVRNIHMYGHLVSLVCCLVPPVVVVCVPPDPDDPRDSVVSVVLVSQLVSQLRTTFAWDQDPVRDIDGPCVVCPPNSPVVSSVSSD

Mean predicted aligned error: 7.81 Å

Nearest PDB structures (foldseek):
  6eom-assembly1_A  TM=9.274E-01  e=1.193E-18  Caldithrix abyssi DSM 13497
  5na8-assembly1_A  TM=8.377E-01  e=2.092E-11  Bacteroides thetaiotaomicron VPI-5482
  5na8-assembly2_B  TM=8.064E-01  e=2.364E-11  Bacteroides thetaiotaomicron VPI-5482
  5na6-assembly1_A  TM=6.850E-01  e=2.319E-12  Bacteroides thetaiotaomicron VPI-5482
  5na7-assembly1_A  TM=6.320E-01  e=5.799E-12  Bacteroides thetaiotaomicron VPI-5482

Organism: NCBI:txid402998

InterPro domains:
  IPR039461 Peptidase family M49 [PF03571] (40-188)
  IPR039461 Peptidase family M49 [PTHR23422] (10-219)